Protein AF-A0A453RTX0-F1 (afdb_monomer)

Secondary structure (DSSP, 8-state):
-HHHHHHHHHHHHHHHHHHHHHHHHHHHHHHHIIIIIIHHHHHHHHHH-HHHHHHHSPPHHHHHHHHHHHHHHHHHHHHHHHTTSSPPPPHHHHHHHHHHHHHHHHHHHHHHHHHHHHHHHHHHHHHHHHHHHHHHTHHHHHHHHHHHHHHHHHS-HHHHHHHHHHHHHHHHS---S-HHHHHHHHHHHHHHHHHTT--------GGGGGGG---TT--

Foldseek 3Di:
DVVVVVVVVVLVVVLVVLVCCLPVVLVVQLVCQLPVNQLVCLVVCLVPPVVSVVVLFQDPVLVVVLVVVLVVVVVVLVVCCVVVVDPDDDPVVVVVVSVVSSVVSRVVSSSVSSSLVSNVVSVVSSLVVSVVSCVVPVVSLVVVLVVVVVVLVPDDPVVVVVVVVVVVCVVVVPPDDDPVCNVVVVVSVVVVCVVSPPDPPPDPDPPPPPPPDDDPDDD

Structure (mmCIF, N/CA/C/O backbone):
data_AF-A0A453RTX0-F1
#
_entry.id   AF-A0A453RTX0-F1
#
loop_
_atom_site.group_PDB
_atom_site.id
_atom_site.type_symbol
_atom_site.label_atom_id
_atom_site.label_alt_id
_atom_site.label_comp_id
_atom_site.label_asym_id
_atom_site.label_entity_id
_atom_site.label_seq_id
_atom_site.pdbx_PDB_ins_code
_atom_site.Cartn_x
_atom_site.Cartn_y
_atom_site.Cartn_z
_atom_site.occupancy
_atom_site.B_iso_or_equiv
_atom_site.auth_seq_id
_atom_site.auth_comp_id
_atom_site.auth_asym_id
_atom_site.auth_atom_id
_atom_site.pdbx_PDB_model_num
ATOM 1 N N . MET A 1 1 ? -11.144 -10.869 47.945 1.00 49.12 1 MET A N 1
ATOM 2 C CA . MET A 1 1 ? -10.081 -11.640 47.255 1.00 49.12 1 MET A CA 1
ATOM 3 C C . MET A 1 1 ? -10.646 -12.572 46.173 1.00 49.12 1 MET A C 1
ATOM 5 O O . MET A 1 1 ? -10.695 -12.132 45.040 1.00 49.12 1 MET A O 1
ATOM 9 N N . LEU A 1 2 ? -11.207 -13.764 46.446 1.00 52.62 2 LEU A N 1
ATOM 10 C CA . LEU A 1 2 ? -11.615 -14.705 45.366 1.00 52.62 2 LEU A CA 1
ATOM 11 C C . LEU A 1 2 ? -12.765 -14.258 44.428 1.00 52.62 2 LEU A C 1
ATOM 13 O O . LEU A 1 2 ? -12.861 -14.753 43.305 1.00 52.62 2 LEU A O 1
ATOM 17 N N . PHE A 1 3 ? -13.666 -13.372 44.864 1.00 50.88 3 PHE A N 1
ATOM 18 C CA . PHE A 1 3 ? -14.799 -12.916 44.038 1.00 50.88 3 PHE A CA 1
ATOM 19 C C . PHE A 1 3 ? -14.413 -11.732 43.138 1.00 50.88 3 PHE A C 1
ATOM 21 O O . PHE A 1 3 ? -14.782 -11.692 41.967 1.00 50.88 3 PHE A O 1
ATOM 28 N N . GLU A 1 4 ? -13.602 -10.812 43.662 1.00 49.06 4 GLU A N 1
ATOM 29 C CA . GLU A 1 4 ? -13.073 -9.657 42.928 1.00 49.06 4 GLU A CA 1
ATOM 30 C C . GLU A 1 4 ? -12.138 -10.097 41.801 1.00 49.06 4 GLU A C 1
ATOM 32 O O . GLU A 1 4 ? -12.275 -9.599 40.687 1.00 49.06 4 GLU A O 1
ATOM 37 N N . ASP A 1 5 ? -11.288 -11.104 42.036 1.00 47.50 5 ASP A N 1
ATOM 38 C CA . ASP A 1 5 ? -10.382 -11.640 41.012 1.00 47.50 5 ASP A CA 1
ATOM 39 C C . ASP A 1 5 ? -11.142 -12.308 39.859 1.00 47.50 5 ASP A C 1
ATOM 41 O O . ASP A 1 5 ? -10.790 -12.141 38.690 1.00 47.50 5 ASP A O 1
ATOM 45 N N . ARG A 1 6 ? -12.246 -13.015 40.145 1.00 48.72 6 ARG A N 1
ATOM 46 C CA . ARG A 1 6 ? -13.081 -13.631 39.099 1.00 48.72 6 ARG A CA 1
ATOM 47 C C . ARG A 1 6 ? -13.888 -12.609 38.310 1.00 48.72 6 ARG A C 1
ATOM 49 O O . ARG A 1 6 ? -14.020 -12.761 37.096 1.00 48.72 6 ARG A O 1
ATOM 56 N N . VAL A 1 7 ? -14.375 -11.551 38.957 1.00 52.00 7 VAL A N 1
ATOM 57 C CA . VAL A 1 7 ? -15.032 -10.429 38.271 1.00 52.00 7 VAL A CA 1
ATOM 58 C C . VAL A 1 7 ? -14.024 -9.657 37.414 1.00 52.00 7 VAL A C 1
ATOM 60 O O . VAL A 1 7 ? -14.344 -9.323 36.274 1.00 52.00 7 VAL A O 1
ATOM 63 N N . PHE A 1 8 ? -12.789 -9.463 37.886 1.00 49.38 8 PHE A N 1
ATOM 64 C CA . PHE A 1 8 ? -11.701 -8.875 37.100 1.00 49.38 8 PHE A CA 1
ATOM 65 C C . PHE A 1 8 ? -11.308 -9.740 35.901 1.00 49.38 8 PHE A C 1
ATOM 67 O O . PHE A 1 8 ? -11.156 -9.206 34.806 1.00 49.38 8 PHE A O 1
ATOM 74 N N . LEU A 1 9 ? -11.209 -11.062 36.058 1.00 47.66 9 LEU A N 1
ATOM 75 C CA . LEU A 1 9 ? -10.923 -11.986 34.955 1.00 47.66 9 LEU A CA 1
ATOM 76 C C . LEU A 1 9 ? -12.055 -12.006 33.912 1.00 47.66 9 LEU A C 1
ATOM 78 O O . LEU A 1 9 ? -11.787 -11.969 32.709 1.00 47.66 9 LEU A O 1
ATOM 82 N N . TYR A 1 10 ? -13.323 -11.988 34.334 1.00 48.09 10 TYR A N 1
ATOM 83 C CA . TYR A 1 10 ? -14.473 -11.926 33.419 1.00 48.09 10 TYR A CA 1
ATOM 84 C C . TYR A 1 10 ? -14.607 -10.571 32.707 1.00 48.09 10 TYR A C 1
ATOM 86 O O . TYR A 1 10 ? -14.885 -10.528 31.503 1.00 48.09 10 TYR A O 1
ATOM 94 N N . ALA A 1 11 ? -14.385 -9.466 33.423 1.00 49.94 11 ALA A N 1
ATOM 95 C CA . ALA A 1 11 ? -14.354 -8.120 32.856 1.00 49.94 11 ALA A CA 1
ATOM 96 C C . ALA A 1 11 ? -13.172 -7.949 31.886 1.00 49.94 11 ALA A C 1
ATOM 98 O O . ALA A 1 11 ? -13.345 -7.409 30.792 1.00 49.94 11 ALA A O 1
ATOM 99 N N . SER A 1 12 ? -12.0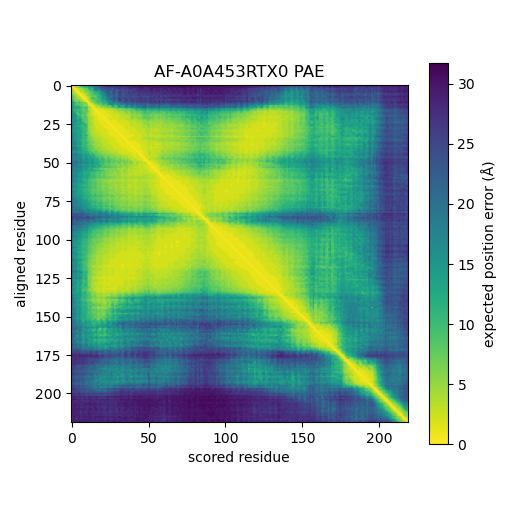04 -8.496 32.239 1.00 59.00 12 SER A N 1
ATOM 100 C CA . SER A 1 12 ? -10.802 -8.538 31.401 1.00 59.00 12 SER A CA 1
ATOM 101 C C . SER A 1 12 ? -11.037 -9.343 30.124 1.00 59.00 12 SER A C 1
ATOM 103 O O . SER A 1 12 ? -10.767 -8.851 29.036 1.00 59.00 12 SER A O 1
ATOM 105 N N . THR A 1 13 ? -11.666 -10.518 30.211 1.00 61.16 13 THR A N 1
ATOM 106 C CA . THR A 1 13 ? -11.935 -11.360 29.033 1.00 61.16 13 THR A CA 1
ATOM 107 C C . THR A 1 13 ? -12.935 -10.706 28.070 1.00 61.16 13 THR A C 1
ATOM 109 O O . THR A 1 13 ? -12.764 -10.786 26.855 1.00 61.16 13 THR A O 1
ATOM 112 N N . LYS A 1 14 ? -13.978 -10.022 28.570 1.00 65.94 14 LYS A N 1
ATOM 113 C CA . LYS A 1 14 ? -14.920 -9.276 27.708 1.00 65.94 14 LYS A CA 1
ATOM 114 C C . LYS A 1 14 ? -14.284 -8.031 27.080 1.00 65.94 14 LYS A C 1
ATOM 116 O O . LYS A 1 14 ? -14.558 -7.747 25.916 1.00 65.94 14 LYS A O 1
ATOM 121 N N . SER A 1 15 ? -13.428 -7.326 27.820 1.00 66.50 15 SER A N 1
ATOM 122 C CA . SER A 1 15 ? -12.664 -6.180 27.311 1.00 66.50 15 SER A CA 1
ATOM 123 C C . SER A 1 15 ? -11.640 -6.613 26.254 1.00 66.50 15 SER A C 1
ATOM 125 O O . SER A 1 15 ? -11.585 -6.034 25.173 1.00 66.50 15 SER A O 1
ATOM 127 N N . ALA A 1 16 ? -10.923 -7.713 26.501 1.00 73.12 16 ALA A N 1
ATOM 128 C CA . ALA A 1 16 ? -9.970 -8.306 25.568 1.00 73.12 16 ALA A CA 1
ATOM 129 C C . ALA A 1 16 ? -10.645 -8.788 24.278 1.00 73.12 16 ALA A C 1
ATOM 131 O O . ALA A 1 16 ? -10.126 -8.548 23.195 1.00 73.12 16 ALA A O 1
ATOM 132 N N . LYS A 1 17 ? -11.837 -9.397 24.364 1.00 80.06 17 LYS A N 1
ATOM 133 C CA . LYS A 1 17 ? -12.633 -9.757 23.176 1.00 80.06 17 LYS A CA 1
ATOM 134 C C . LYS A 1 17 ? -13.016 -8.535 22.345 1.00 80.06 17 LYS A C 1
ATOM 136 O O . LYS A 1 17 ? -12.970 -8.601 21.122 1.00 80.06 17 LYS A O 1
ATOM 141 N N . PHE A 1 18 ? -13.396 -7.431 22.987 1.00 79.62 18 PHE A N 1
ATOM 142 C CA . PHE A 1 18 ? -13.721 -6.199 22.270 1.00 79.62 18 PHE A CA 1
ATOM 143 C C . PHE A 1 18 ? -12.478 -5.554 21.645 1.00 79.62 18 PHE A C 1
ATOM 145 O O . PHE A 1 18 ? -12.548 -5.113 20.505 1.00 79.62 18 PHE A O 1
ATOM 152 N N . LEU A 1 19 ? -11.338 -5.568 22.339 1.00 79.12 19 LEU A N 1
ATOM 153 C CA . LEU A 1 19 ? -10.061 -5.109 21.794 1.00 79.12 19 LEU A CA 1
ATOM 154 C C . LEU A 1 19 ? -9.615 -5.961 20.596 1.00 79.12 19 LEU A C 1
ATOM 156 O O . LEU A 1 19 ? -9.232 -5.417 19.567 1.00 79.12 19 LEU A O 1
ATOM 160 N N . ALA A 1 20 ? -9.720 -7.287 20.702 1.00 82.62 20 ALA A N 1
ATOM 161 C CA . ALA A 1 20 ? -9.430 -8.193 19.598 1.00 82.62 20 ALA A CA 1
ATOM 162 C C . ALA A 1 20 ? -10.347 -7.910 18.402 1.00 82.62 20 ALA A C 1
ATOM 164 O O . ALA A 1 20 ? -9.872 -7.809 17.280 1.00 82.62 20 ALA A O 1
ATOM 165 N N . LEU A 1 21 ? -11.645 -7.697 18.639 1.00 85.88 21 LEU A N 1
ATOM 166 C CA . LEU A 1 21 ? -12.597 -7.333 17.589 1.00 85.88 21 LEU A CA 1
ATOM 167 C C . LEU A 1 21 ? -12.262 -5.978 16.940 1.00 85.88 21 LEU A C 1
ATOM 169 O O . LEU A 1 21 ? -12.397 -5.841 15.729 1.00 85.88 21 LEU A O 1
ATOM 173 N N . LEU A 1 22 ? -11.790 -5.007 17.726 1.00 83.19 22 LEU A N 1
ATOM 174 C CA . LEU A 1 22 ? -11.385 -3.682 17.250 1.00 83.19 22 LEU A CA 1
ATOM 175 C C . LEU A 1 22 ? -10.177 -3.734 16.301 1.00 83.19 22 LEU A C 1
ATOM 177 O O . LEU A 1 22 ? -10.045 -2.856 15.460 1.00 83.19 22 LEU A O 1
ATOM 181 N N . ILE A 1 23 ? -9.318 -4.747 16.429 1.00 80.12 23 ILE A N 1
ATOM 182 C CA . ILE A 1 23 ? -8.142 -4.936 15.567 1.00 80.12 23 ILE A CA 1
ATOM 183 C C . ILE A 1 23 ? -8.486 -5.855 14.391 1.00 80.12 23 ILE A C 1
ATOM 185 O O . ILE A 1 23 ? -8.250 -5.514 13.237 1.00 80.12 23 ILE A O 1
ATOM 189 N N . VAL A 1 24 ? -9.078 -7.015 14.679 1.00 84.81 24 VAL A N 1
ATOM 190 C CA . VAL A 1 24 ? -9.317 -8.068 13.686 1.00 84.81 24 VAL A CA 1
ATOM 191 C C . VAL A 1 24 ? -10.347 -7.635 12.649 1.00 84.81 24 VAL A C 1
ATOM 193 O O . VAL A 1 24 ? -10.146 -7.898 11.471 1.00 84.81 24 VAL A O 1
ATOM 196 N N . VAL A 1 25 ? -11.439 -6.971 13.045 1.00 89.31 25 VAL A N 1
ATOM 197 C CA . VAL A 1 25 ? -12.503 -6.630 12.084 1.00 89.31 25 VAL A CA 1
ATOM 198 C C . VAL A 1 25 ? -12.030 -5.609 11.047 1.00 89.31 25 VAL A C 1
ATOM 200 O O . VAL A 1 25 ? -12.166 -5.908 9.862 1.00 89.31 25 VAL A O 1
ATOM 203 N N . PRO A 1 26 ? -11.453 -4.451 11.422 1.00 87.50 26 PRO A N 1
ATOM 204 C CA . PRO A 1 26 ? -10.934 -3.509 10.436 1.00 87.50 26 PRO A CA 1
ATOM 205 C C . PRO A 1 26 ? -9.839 -4.120 9.563 1.00 87.50 26 PRO A C 1
ATOM 207 O O . PRO A 1 26 ? -9.852 -3.902 8.359 1.00 87.50 26 PRO A O 1
ATOM 210 N N . TRP A 1 27 ? -8.950 -4.939 10.137 1.00 86.62 27 TRP A N 1
ATOM 211 C CA . TRP A 1 27 ? -7.877 -5.585 9.381 1.00 86.62 27 TRP A CA 1
ATOM 212 C C . TRP A 1 27 ? -8.395 -6.605 8.356 1.00 86.62 27 TRP A C 1
ATOM 214 O O . TRP A 1 27 ? -7.971 -6.599 7.207 1.00 86.62 27 TRP A O 1
ATOM 224 N N . VAL A 1 28 ? -9.356 -7.454 8.730 1.00 91.19 28 VAL A N 1
ATOM 225 C CA . VAL A 1 28 ? -9.973 -8.396 7.781 1.00 91.19 28 VAL A CA 1
ATOM 226 C C . VAL A 1 28 ? -10.750 -7.646 6.698 1.00 91.19 28 VAL A C 1
ATOM 228 O O . VAL A 1 28 ? -10.707 -8.042 5.538 1.00 91.19 28 VAL A O 1
ATOM 231 N N . LEU A 1 29 ? -11.448 -6.562 7.050 1.00 91.50 29 LEU A N 1
ATOM 232 C CA . LEU A 1 29 ? -12.156 -5.735 6.071 1.00 91.50 29 LEU A CA 1
ATOM 233 C C . LEU A 1 29 ? -11.202 -5.070 5.079 1.00 91.50 29 LEU A C 1
ATOM 235 O O . LEU A 1 29 ? -11.508 -5.062 3.892 1.00 91.50 29 LEU A O 1
ATOM 239 N N . ASP A 1 30 ? -10.069 -4.555 5.550 1.00 88.38 30 ASP A N 1
ATOM 240 C CA . ASP A 1 30 ? -9.014 -3.998 4.703 1.00 88.38 30 ASP A CA 1
ATOM 241 C C . ASP A 1 30 ? -8.530 -5.024 3.670 1.00 88.38 30 ASP A C 1
ATOM 243 O O . ASP A 1 30 ? -8.656 -4.783 2.470 1.00 88.38 30 ASP A O 1
ATOM 247 N N . LEU A 1 31 ? -8.123 -6.216 4.124 1.00 88.25 31 LEU A N 1
ATOM 248 C CA . LEU A 1 31 ? -7.675 -7.304 3.246 1.00 88.25 31 LEU A CA 1
ATOM 249 C C . LEU A 1 31 ? -8.744 -7.702 2.217 1.00 88.25 31 LEU A C 1
ATOM 251 O O . LEU A 1 31 ? -8.455 -7.861 1.032 1.00 88.25 31 LEU A O 1
ATOM 255 N N . LEU A 1 32 ? -10.002 -7.838 2.651 1.00 93.62 32 LEU A N 1
ATOM 256 C CA . LEU A 1 32 ? -11.104 -8.190 1.754 1.00 93.62 32 LEU A CA 1
ATOM 257 C C . LEU A 1 32 ? -11.361 -7.100 0.711 1.00 93.62 32 LEU A C 1
ATOM 259 O O . LEU A 1 32 ? -11.579 -7.405 -0.460 1.00 93.62 32 LEU A O 1
ATOM 263 N N . VAL A 1 33 ? -11.343 -5.832 1.116 1.00 93.12 33 VAL A N 1
ATOM 264 C CA . VAL A 1 33 ? -11.563 -4.717 0.195 1.00 93.12 33 VAL A CA 1
ATOM 265 C C . VAL A 1 33 ? -10.403 -4.583 -0.778 1.00 93.12 33 VAL A C 1
ATOM 267 O O . VAL A 1 33 ? -10.658 -4.406 -1.965 1.00 93.12 33 VAL A O 1
ATOM 270 N N . HIS A 1 34 ? -9.162 -4.693 -0.315 1.00 92.56 34 HIS A N 1
ATOM 271 C CA . HIS A 1 34 ? -7.986 -4.614 -1.171 1.00 92.56 34 HIS A CA 1
ATOM 272 C C . HIS A 1 34 ? -8.000 -5.718 -2.242 1.00 92.56 34 HIS A C 1
ATOM 274 O O . HIS A 1 34 ? -8.099 -5.427 -3.439 1.00 92.56 34 HIS A O 1
ATOM 280 N N . ASP A 1 35 ? -7.978 -6.983 -1.811 1.00 91.00 35 ASP A N 1
ATOM 281 C CA . ASP A 1 35 ? -7.729 -8.122 -2.701 1.00 91.00 35 ASP A CA 1
ATOM 282 C C . ASP A 1 35 ? -8.967 -8.538 -3.500 1.00 91.00 35 ASP A C 1
ATOM 284 O O . ASP A 1 35 ? -8.865 -8.861 -4.683 1.00 91.00 35 ASP A O 1
ATOM 288 N N . TYR A 1 36 ? -10.152 -8.526 -2.878 1.00 93.50 36 TYR A N 1
ATOM 289 C CA . TYR A 1 36 ? -11.368 -9.071 -3.495 1.00 93.50 36 TYR A CA 1
ATOM 290 C C . TYR A 1 36 ? -12.269 -8.015 -4.132 1.00 93.50 36 TYR A C 1
ATOM 292 O O . TYR A 1 36 ? -13.162 -8.376 -4.901 1.00 93.50 36 TYR A O 1
ATOM 300 N N . VAL A 1 37 ? -12.068 -6.728 -3.836 1.00 94.00 37 VAL A N 1
ATOM 301 C CA . VAL A 1 37 ? -12.907 -5.651 -4.385 1.00 94.00 37 VAL A CA 1
ATOM 302 C C . VAL A 1 37 ? -12.089 -4.695 -5.242 1.00 94.00 37 VAL A C 1
ATOM 304 O O . VAL A 1 37 ? -12.404 -4.529 -6.418 1.00 94.00 37 VAL A O 1
ATOM 307 N N . MET A 1 38 ? -11.046 -4.075 -4.689 1.00 91.94 38 MET A N 1
ATOM 308 C CA . MET A 1 38 ? -10.292 -3.013 -5.355 1.00 91.94 38 MET A CA 1
ATOM 309 C C . MET A 1 38 ? -9.443 -3.545 -6.501 1.00 91.94 38 MET A C 1
ATOM 311 O O . MET A 1 38 ? -9.595 -3.057 -7.616 1.00 91.94 38 MET A O 1
ATOM 315 N N . MET A 1 39 ? -8.607 -4.559 -6.275 1.00 92.56 39 MET A N 1
ATOM 316 C CA . MET A 1 39 ? -7.777 -5.147 -7.334 1.00 92.56 39 MET A CA 1
ATOM 317 C C . MET A 1 39 ? -8.591 -5.589 -8.571 1.00 92.56 39 MET A C 1
ATOM 319 O O . MET A 1 39 ? -8.330 -5.067 -9.660 1.00 92.56 39 MET A O 1
ATOM 323 N N . PRO A 1 40 ? -9.640 -6.433 -8.448 1.00 92.50 40 PRO A N 1
ATOM 324 C CA . PRO A 1 40 ? -10.431 -6.843 -9.611 1.00 92.50 40 PRO A CA 1
ATOM 325 C C . PRO A 1 40 ? -11.234 -5.690 -10.232 1.00 92.50 40 PRO A C 1
ATOM 327 O O . PRO A 1 40 ? -11.483 -5.684 -11.442 1.00 92.50 40 PRO A O 1
ATOM 330 N N . PHE A 1 41 ? -11.647 -4.699 -9.435 1.00 92.50 41 PHE A N 1
ATOM 331 C CA . PHE A 1 41 ? -12.289 -3.493 -9.954 1.00 92.50 41 PHE A CA 1
ATOM 332 C C . PHE A 1 41 ? -11.324 -2.671 -10.812 1.00 92.50 41 PHE A C 1
ATOM 334 O O . PHE A 1 41 ? -11.684 -2.286 -11.924 1.00 92.50 41 PHE A O 1
ATOM 341 N N . LEU A 1 42 ? -10.105 -2.424 -10.325 1.00 91.44 42 LEU A N 1
ATOM 342 C CA . LEU A 1 42 ? -9.101 -1.612 -11.010 1.00 91.44 42 LEU A CA 1
ATOM 343 C C . LEU A 1 42 ? -8.645 -2.250 -12.317 1.00 91.44 42 LEU A C 1
ATOM 345 O O . LEU A 1 42 ? -8.544 -1.536 -13.314 1.00 91.44 42 LEU A O 1
ATOM 349 N N . ASP A 1 43 ? -8.447 -3.569 -12.344 1.00 90.62 43 ASP A N 1
ATOM 350 C CA . ASP A 1 43 ? -8.072 -4.281 -13.569 1.00 90.62 43 ASP A CA 1
ATOM 351 C C . ASP A 1 43 ? -9.122 -4.076 -14.674 1.00 90.62 43 ASP A C 1
ATOM 353 O O . ASP A 1 43 ? -8.788 -3.732 -15.808 1.00 90.62 43 ASP A O 1
ATOM 357 N N . ARG A 1 44 ? -10.413 -4.166 -14.330 1.00 89.81 44 ARG A N 1
ATOM 358 C CA . ARG A 1 44 ? -11.504 -3.937 -15.289 1.00 89.81 44 ARG A CA 1
ATOM 359 C C . ARG A 1 44 ? -11.726 -2.460 -15.621 1.00 89.81 44 ARG A C 1
ATOM 361 O O . ARG A 1 44 ? -12.194 -2.130 -16.712 1.00 89.81 44 ARG A O 1
ATOM 368 N N . TYR A 1 45 ? -11.477 -1.569 -14.668 1.00 87.56 45 TYR A N 1
ATOM 369 C CA . TYR A 1 45 ? -11.721 -0.138 -14.822 1.00 87.56 45 TYR A CA 1
ATOM 370 C C . TYR A 1 45 ? -10.668 0.520 -15.718 1.00 87.56 45 TYR A C 1
ATOM 372 O O . TYR A 1 45 ? -11.028 1.299 -16.599 1.00 87.56 45 TYR A O 1
ATOM 380 N N . VAL A 1 46 ? -9.394 0.147 -15.558 1.00 88.00 46 VAL A N 1
ATOM 381 C CA . VAL A 1 46 ? -8.283 0.603 -16.411 1.0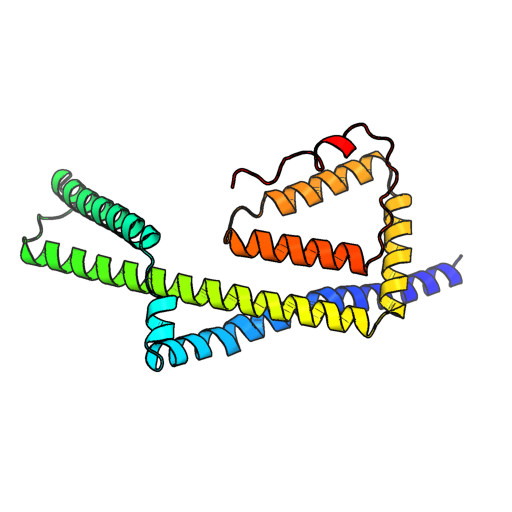0 88.00 46 VAL A CA 1
ATOM 382 C C . VAL A 1 46 ? -8.487 0.191 -17.868 1.00 88.00 46 VAL A C 1
ATOM 384 O O . VAL A 1 46 ? -8.219 0.983 -18.764 1.00 88.00 46 VAL A O 1
ATOM 387 N N . GLU A 1 47 ? -9.020 -1.00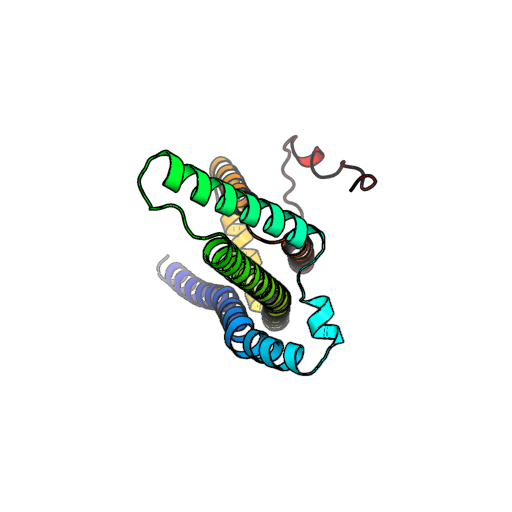6 -18.119 1.00 87.38 47 GLU A N 1
ATOM 388 C CA . GLU A 1 47 ? -9.309 -1.476 -19.480 1.00 87.38 47 GLU A CA 1
ATOM 389 C C . GLU A 1 47 ? -10.415 -0.653 -20.164 1.00 87.38 47 GLU A C 1
ATOM 391 O O . GLU A 1 47 ? -10.364 -0.391 -21.365 1.00 87.38 47 GLU A O 1
ATOM 396 N N . LYS A 1 48 ? -11.428 -0.227 -19.402 1.00 85.38 48 LYS A N 1
ATOM 397 C CA . LYS A 1 48 ? -12.619 0.443 -19.947 1.00 85.38 48 LYS A CA 1
ATOM 398 C C . LYS A 1 48 ? -12.516 1.961 -19.994 1.00 85.38 48 LYS A C 1
ATOM 400 O O . LYS A 1 48 ? -13.194 2.581 -20.813 1.00 85.38 48 LYS A O 1
ATOM 405 N N . VAL A 1 49 ? -11.750 2.568 -19.089 1.00 88.62 49 VAL A N 1
ATOM 406 C CA . VAL A 1 49 ? -11.725 4.021 -18.900 1.00 88.62 49 VAL A CA 1
ATOM 407 C C . VAL A 1 49 ? -10.334 4.567 -19.227 1.00 88.62 49 VAL A C 1
ATOM 409 O O . VAL A 1 49 ? -9.412 4.409 -18.426 1.00 88.62 49 VAL A O 1
ATOM 412 N N . PRO A 1 50 ? -10.170 5.288 -20.353 1.00 82.88 50 PRO A N 1
ATOM 413 C CA . PRO A 1 50 ? -8.857 5.765 -20.791 1.00 82.88 50 PRO A CA 1
ATOM 414 C C . PRO A 1 50 ? -8.229 6.761 -19.806 1.00 82.88 50 PRO A C 1
ATOM 416 O O . PRO A 1 50 ? -7.019 6.754 -19.614 1.00 82.88 50 PRO A O 1
ATOM 419 N N . LEU A 1 51 ? -9.045 7.560 -19.112 1.00 81.94 51 LEU A N 1
ATOM 420 C CA . LEU A 1 51 ? -8.566 8.480 -18.076 1.00 81.94 51 LEU A CA 1
ATOM 421 C C . LEU A 1 51 ? -7.973 7.734 -16.867 1.00 81.94 51 LEU A C 1
ATOM 423 O O . LEU A 1 51 ? -6.981 8.168 -16.290 1.00 81.94 51 LEU A O 1
ATOM 427 N N . ALA A 1 52 ? -8.567 6.600 -16.487 1.00 78.62 52 ALA A N 1
ATOM 428 C CA . ALA A 1 52 ? -8.061 5.771 -15.397 1.00 78.62 52 ALA A CA 1
ATOM 429 C C . ALA A 1 52 ? -6.756 5.077 -15.793 1.00 78.62 52 ALA A C 1
ATOM 431 O O . ALA A 1 52 ? -5.831 5.003 -14.984 1.00 78.62 52 ALA A O 1
ATOM 432 N N . ALA A 1 53 ? -6.672 4.626 -17.049 1.00 82.44 53 ALA A N 1
ATOM 433 C CA . ALA A 1 53 ? -5.444 4.088 -17.610 1.00 82.44 53 ALA A CA 1
ATOM 434 C C . ALA A 1 53 ? -4.316 5.118 -17.576 1.00 82.44 53 ALA A C 1
ATOM 436 O O . ALA A 1 53 ? -3.228 4.772 -17.144 1.00 82.44 53 ALA A O 1
ATOM 437 N N . GLU A 1 54 ? -4.577 6.375 -17.943 1.00 84.94 54 GLU A N 1
ATOM 438 C CA . GLU A 1 54 ? -3.581 7.451 -17.886 1.00 84.94 54 GLU A CA 1
ATOM 439 C C . GLU A 1 54 ? -3.157 7.785 -16.447 1.00 84.94 54 GLU A C 1
ATOM 441 O O . GLU A 1 54 ? -1.968 7.951 -16.174 1.00 84.94 54 GLU A O 1
ATOM 446 N N . MET A 1 55 ? -4.106 7.840 -15.506 1.00 82.06 55 MET A N 1
ATOM 447 C CA . MET A 1 55 ? -3.816 8.140 -14.098 1.00 82.06 55 MET A CA 1
ATOM 448 C C . MET A 1 55 ? -2.978 7.062 -13.402 1.00 82.06 55 MET A C 1
ATOM 450 O O . MET A 1 55 ? -2.144 7.396 -12.558 1.00 82.06 55 MET A O 1
ATOM 454 N N . LEU A 1 56 ? -3.206 5.787 -13.729 1.00 86.31 56 LEU A N 1
ATOM 455 C CA . LEU A 1 56 ? -2.470 4.651 -13.160 1.00 86.31 56 LEU A CA 1
ATOM 456 C C . LEU A 1 56 ? -1.292 4.205 -14.043 1.00 86.31 56 LEU A C 1
ATOM 458 O O . LEU A 1 56 ? -0.582 3.258 -13.689 1.00 86.31 56 LEU A O 1
ATOM 462 N N . ASP A 1 57 ? -1.047 4.892 -15.164 1.00 90.75 57 ASP A N 1
ATOM 463 C CA . ASP A 1 57 ? 0.108 4.632 -16.018 1.00 90.75 57 ASP A CA 1
ATOM 464 C C . ASP A 1 57 ? 1.420 5.044 -15.335 1.00 90.75 57 ASP A C 1
ATOM 466 O O . ASP A 1 57 ? 1.469 5.744 -14.319 1.00 90.75 57 ASP A O 1
ATOM 470 N N . VAL A 1 58 ? 2.527 4.609 -15.925 1.00 90.81 58 VAL A N 1
ATOM 471 C CA . VAL A 1 58 ? 3.868 4.938 -15.459 1.00 90.81 58 VAL A CA 1
ATOM 472 C C . VAL A 1 58 ? 4.089 6.456 -15.498 1.00 90.81 58 VAL A C 1
ATOM 474 O O . VAL A 1 58 ? 4.045 7.099 -16.553 1.00 90.81 58 VAL A O 1
ATOM 477 N N . ARG A 1 59 ? 4.412 7.043 -14.342 1.00 89.88 59 ARG A N 1
ATOM 478 C CA . ARG A 1 59 ? 4.702 8.478 -14.194 1.00 89.88 59 ARG A CA 1
ATOM 479 C C . ARG A 1 59 ? 6.106 8.825 -14.683 1.00 89.88 59 ARG A C 1
ATOM 481 O O . ARG A 1 59 ? 6.984 7.973 -14.778 1.00 89.88 59 ARG A O 1
ATOM 488 N N . ARG A 1 60 ? 6.371 10.113 -14.935 1.00 89.69 60 ARG A N 1
ATOM 489 C CA . ARG A 1 60 ? 7.688 10.590 -15.411 1.00 89.69 60 ARG A CA 1
ATOM 490 C C . ARG A 1 60 ? 8.849 10.154 -14.506 1.00 89.69 60 ARG A C 1
ATOM 492 O O . ARG A 1 60 ? 9.884 9.746 -15.020 1.00 89.69 60 ARG A O 1
ATOM 499 N N . SER A 1 61 ? 8.684 10.225 -13.186 1.00 89.50 61 SER A N 1
ATOM 500 C CA . SER A 1 61 ? 9.706 9.787 -12.223 1.00 89.50 61 SER A CA 1
ATOM 501 C C . SER A 1 61 ? 10.002 8.289 -12.333 1.00 89.50 61 SER A C 1
ATOM 503 O O . SER A 1 61 ? 11.165 7.900 -12.362 1.00 89.50 61 SER A O 1
ATOM 505 N N . GLN A 1 62 ? 8.962 7.466 -12.474 1.00 91.25 62 GLN A N 1
ATOM 506 C CA . GLN A 1 62 ? 9.075 6.015 -12.648 1.00 91.25 62 GLN A CA 1
ATOM 507 C C . GLN A 1 62 ? 9.739 5.668 -13.988 1.00 91.25 62 GLN A C 1
ATOM 509 O O . GLN A 1 62 ? 10.625 4.824 -14.025 1.00 91.25 62 GLN A O 1
ATOM 514 N N . LYS A 1 63 ? 9.434 6.403 -15.069 1.00 93.62 63 LYS A N 1
ATOM 515 C CA . LYS A 1 63 ? 10.119 6.237 -16.367 1.00 93.62 63 LYS A CA 1
ATOM 516 C C . LYS A 1 63 ? 11.631 6.453 -16.261 1.00 93.62 63 LYS A C 1
ATOM 518 O O . LYS A 1 63 ? 12.391 5.719 -16.879 1.00 93.62 63 LYS A O 1
ATOM 523 N N . ILE A 1 64 ? 12.082 7.435 -15.475 1.00 94.94 64 ILE A N 1
ATOM 524 C CA . ILE A 1 64 ? 13.519 7.663 -15.244 1.00 94.94 64 ILE A CA 1
ATOM 525 C C . ILE A 1 64 ? 14.146 6.464 -14.524 1.00 94.94 64 ILE A C 1
ATOM 527 O O . ILE A 1 64 ? 15.264 6.081 -14.861 1.00 94.94 64 ILE A O 1
ATOM 531 N N . GLN A 1 65 ? 13.437 5.871 -13.561 1.00 92.81 65 GLN A N 1
ATOM 532 C CA . GLN A 1 65 ? 13.909 4.681 -12.857 1.00 92.81 65 GLN A CA 1
ATOM 533 C C . GLN A 1 65 ? 14.007 3.478 -13.803 1.00 92.81 65 GLN A C 1
ATOM 535 O O . GLN A 1 65 ? 15.076 2.895 -13.912 1.00 92.81 65 GLN A O 1
ATOM 540 N N . MET A 1 66 ? 12.971 3.222 -14.604 1.00 94.62 66 MET A N 1
ATOM 541 C CA . MET A 1 66 ? 12.990 2.160 -15.617 1.00 94.62 66 MET A CA 1
ATOM 542 C C . MET A 1 66 ? 14.142 2.313 -16.617 1.00 94.62 66 MET A C 1
ATOM 544 O O . MET A 1 66 ? 14.755 1.329 -17.009 1.00 94.62 66 MET A O 1
ATOM 548 N N . ILE A 1 67 ? 14.468 3.545 -17.030 1.00 95.88 67 ILE A N 1
ATOM 549 C CA . ILE A 1 67 ? 15.617 3.802 -17.913 1.00 95.88 67 ILE A CA 1
ATOM 550 C C . ILE A 1 67 ? 16.933 3.428 -17.220 1.00 95.88 67 ILE A C 1
ATOM 552 O O . ILE A 1 67 ? 17.839 2.905 -17.869 1.00 95.88 67 ILE A O 1
ATOM 556 N N . LYS A 1 68 ? 17.071 3.693 -15.916 1.00 95.81 68 LYS A N 1
ATOM 557 C CA . LYS A 1 68 ? 18.253 3.267 -15.153 1.00 95.81 68 LYS A CA 1
ATOM 558 C C . LYS A 1 68 ? 18.324 1.747 -15.074 1.00 95.81 68 LYS A C 1
ATOM 560 O O . LYS A 1 68 ? 19.378 1.202 -15.381 1.00 95.81 68 LYS A O 1
ATOM 565 N N . ASP A 1 69 ? 17.217 1.092 -14.744 1.00 94.38 69 ASP A N 1
ATOM 566 C CA . ASP A 1 69 ? 17.145 -0.366 -14.616 1.00 94.38 69 ASP A CA 1
ATOM 567 C C . ASP A 1 69 ? 17.475 -1.047 -15.957 1.00 94.38 69 ASP A C 1
ATOM 569 O O . ASP A 1 69 ? 18.303 -1.953 -16.019 1.00 94.38 69 ASP A O 1
ATOM 573 N N . LEU A 1 70 ? 16.954 -0.517 -17.068 1.00 95.94 70 LEU A N 1
ATOM 574 C CA . LEU A 1 70 ? 17.262 -1.002 -18.415 1.00 95.94 70 LEU A CA 1
ATOM 575 C C . LEU A 1 70 ? 18.741 -0.803 -18.798 1.00 95.94 70 LEU A C 1
ATOM 577 O O . LEU A 1 70 ? 19.343 -1.653 -19.454 1.00 95.94 70 LEU A O 1
ATOM 581 N N . ASN A 1 71 ? 19.355 0.312 -18.388 1.00 95.44 71 ASN A N 1
ATOM 582 C CA . ASN A 1 71 ? 20.785 0.543 -18.605 1.00 95.44 71 ASN A CA 1
ATOM 583 C C . ASN A 1 71 ? 21.661 -0.403 -17.771 1.00 95.44 71 ASN A C 1
ATOM 585 O O . ASN A 1 71 ? 22.729 -0.800 -18.238 1.00 95.44 71 ASN A O 1
ATOM 589 N N . ILE A 1 72 ? 21.216 -0.770 -16.566 1.00 95.38 72 ILE A N 1
ATOM 590 C CA . ILE A 1 72 ? 21.885 -1.768 -15.726 1.00 95.38 72 ILE A CA 1
ATOM 591 C C . ILE A 1 72 ? 21.832 -3.140 -16.404 1.00 95.38 72 ILE A C 1
ATOM 593 O O . ILE A 1 72 ? 22.873 -3.781 -16.519 1.00 95.38 72 ILE A O 1
ATOM 597 N N . GLU A 1 73 ? 20.680 -3.556 -16.936 1.00 92.88 73 GLU A N 1
ATOM 598 C CA . GLU A 1 73 ? 20.563 -4.819 -17.685 1.00 92.88 73 GLU A CA 1
ATOM 599 C C . GLU A 1 73 ? 21.446 -4.825 -18.937 1.00 92.88 73 GLU A C 1
ATOM 601 O O . GLU A 1 73 ? 22.200 -5.765 -19.181 1.00 92.88 73 GLU A O 1
ATOM 606 N N . LYS A 1 74 ? 21.478 -3.719 -19.688 1.00 93.44 74 LYS A N 1
ATOM 607 C CA . LYS A 1 74 ? 22.413 -3.561 -20.811 1.00 93.44 74 LYS A CA 1
ATOM 608 C C . LYS A 1 74 ? 23.879 -3.701 -20.385 1.00 93.44 74 LYS A C 1
ATOM 610 O O . LYS A 1 74 ? 24.672 -4.307 -21.108 1.00 93.44 74 LYS A O 1
ATOM 615 N N . ALA A 1 75 ? 24.262 -3.118 -19.250 1.00 93.62 75 ALA A N 1
ATOM 616 C CA . ALA A 1 75 ? 25.616 -3.241 -18.716 1.00 93.62 75 ALA A CA 1
ATOM 617 C C . ALA A 1 75 ? 25.915 -4.678 -18.264 1.00 93.62 75 ALA A C 1
ATOM 619 O O . ALA A 1 75 ? 27.013 -5.177 -18.508 1.00 93.62 75 ALA A O 1
ATOM 620 N N . ARG A 1 76 ? 24.927 -5.358 -17.677 1.00 91.88 76 ARG A N 1
ATOM 621 C CA . ARG A 1 76 ? 25.010 -6.761 -17.276 1.00 91.88 76 ARG A CA 1
ATOM 622 C C . ARG A 1 76 ? 25.260 -7.679 -18.472 1.00 91.88 76 ARG A C 1
ATOM 624 O O . ARG A 1 76 ? 26.205 -8.459 -18.417 1.00 91.88 76 ARG A O 1
ATOM 631 N N . PHE A 1 77 ? 24.500 -7.541 -19.559 1.00 90.56 77 PHE A N 1
ATOM 632 C CA . PHE A 1 77 ? 24.719 -8.326 -20.781 1.00 90.56 77 PHE A CA 1
ATOM 633 C C . PHE A 1 77 ? 26.133 -8.147 -21.339 1.00 90.56 77 PHE A C 1
ATOM 635 O O . PHE A 1 77 ? 26.812 -9.126 -21.639 1.00 90.56 77 PHE A O 1
ATOM 642 N N . ARG A 1 78 ? 26.615 -6.899 -21.426 1.00 89.75 78 ARG A N 1
ATOM 643 C CA . ARG A 1 78 ? 27.988 -6.614 -21.882 1.00 89.75 78 ARG A CA 1
ATOM 644 C C . ARG A 1 78 ? 29.031 -7.278 -20.992 1.00 89.75 78 ARG A C 1
ATOM 646 O O . ARG A 1 78 ? 29.951 -7.909 -21.499 1.00 89.75 78 ARG A O 1
ATOM 653 N N . PHE A 1 79 ? 28.849 -7.179 -19.680 1.00 93.12 79 PHE A N 1
ATOM 654 C CA . PHE A 1 79 ? 29.745 -7.793 -18.713 1.00 93.12 79 PHE A CA 1
ATOM 655 C C . PHE A 1 79 ? 29.768 -9.323 -18.831 1.00 93.12 79 PHE A C 1
ATOM 657 O O . PHE A 1 79 ? 30.845 -9.909 -18.811 1.00 93.12 79 PHE A O 1
ATOM 664 N N . GLU A 1 80 ? 28.613 -9.978 -18.991 1.00 91.62 80 GLU A N 1
ATOM 665 C CA . GLU A 1 80 ? 28.517 -11.441 -19.128 1.00 91.62 80 GLU A CA 1
ATOM 666 C C . GLU A 1 80 ? 29.208 -11.972 -20.396 1.00 91.62 80 GLU A C 1
ATOM 668 O O . GLU A 1 80 ? 29.818 -13.046 -20.358 1.00 91.62 80 GLU A O 1
ATOM 673 N N . VAL A 1 81 ? 29.181 -11.198 -21.483 1.00 91.50 81 VAL A N 1
ATOM 674 C CA . VAL A 1 81 ? 29.941 -11.491 -22.707 1.00 91.50 81 VAL A CA 1
ATOM 675 C C . VAL A 1 81 ? 31.444 -11.296 -22.482 1.00 91.50 81 VAL A C 1
ATOM 677 O O . VAL A 1 81 ? 32.233 -12.171 -22.836 1.00 91.50 81 VAL A O 1
ATOM 680 N N . GLU A 1 82 ? 31.858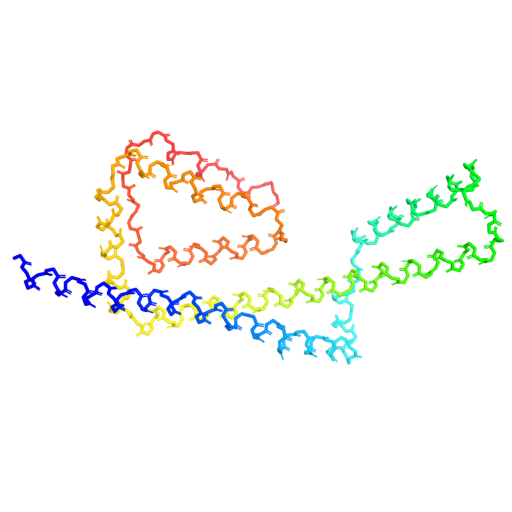 -10.190 -21.853 1.00 90.62 82 GLU A N 1
ATOM 681 C CA . GLU A 1 82 ? 33.276 -9.875 -21.601 1.00 90.62 82 GLU A CA 1
ATOM 682 C C . GLU A 1 82 ? 33.979 -10.921 -20.724 1.00 90.62 82 GLU A C 1
ATOM 684 O O . GLU A 1 82 ? 35.149 -11.234 -20.942 1.00 90.62 82 GLU A O 1
ATOM 689 N N . ILE A 1 83 ? 33.268 -11.503 -19.758 1.00 94.25 83 ILE A N 1
ATOM 690 C CA . ILE A 1 83 ? 33.794 -12.565 -18.884 1.00 94.25 83 ILE A CA 1
ATOM 691 C C . ILE A 1 83 ? 33.630 -13.978 -19.468 1.00 94.25 83 ILE A C 1
ATOM 693 O O . ILE A 1 83 ? 33.923 -14.956 -18.780 1.00 94.25 83 ILE A O 1
ATOM 697 N N . GLY A 1 84 ? 33.136 -14.102 -20.704 1.00 86.38 84 GLY A N 1
ATOM 698 C CA . GLY A 1 84 ? 32.965 -15.380 -21.398 1.00 86.38 84 GLY A CA 1
ATOM 699 C C . GLY A 1 84 ? 31.898 -16.300 -20.796 1.00 86.38 84 GLY A C 1
ATOM 700 O O . GLY A 1 84 ? 31.958 -17.510 -21.007 1.00 86.38 84 GLY A O 1
ATOM 701 N N . LYS A 1 85 ? 30.935 -15.761 -20.033 1.00 87.19 85 LYS A N 1
ATOM 702 C CA . LYS A 1 85 ? 29.815 -16.548 -19.482 1.00 87.19 85 LYS A CA 1
ATOM 703 C C . LYS A 1 85 ? 28.749 -16.865 -20.527 1.00 87.19 85 LYS A C 1
ATOM 705 O O . LYS A 1 85 ? 28.121 -17.914 -20.425 1.00 87.19 85 LYS A O 1
ATOM 710 N N . SER A 1 86 ? 28.576 -15.984 -21.509 1.00 82.81 86 SER A N 1
ATOM 711 C CA . SER A 1 86 ? 27.573 -16.117 -22.565 1.00 82.81 86 SER A CA 1
ATOM 712 C C . SER A 1 86 ? 28.176 -15.739 -23.921 1.00 82.81 86 SER A C 1
ATOM 714 O O . SER A 1 86 ? 28.995 -14.815 -23.981 1.00 82.81 86 SER A O 1
ATOM 716 N N . PRO A 1 87 ? 27.804 -16.424 -25.019 1.00 80.94 87 PRO A N 1
ATOM 717 C CA . PRO A 1 87 ? 28.180 -15.987 -26.357 1.00 80.94 87 PRO A CA 1
ATOM 718 C C . PRO A 1 87 ? 27.581 -14.599 -26.649 1.00 80.94 87 PRO A C 1
ATOM 720 O O . PRO A 1 87 ? 26.520 -14.271 -26.113 1.00 80.94 87 PRO A O 1
ATOM 723 N N . PRO A 1 88 ? 28.239 -13.769 -27.479 1.00 81.12 88 PRO A N 1
ATOM 724 C CA . PRO A 1 88 ? 27.670 -12.493 -27.888 1.00 81.12 88 PRO A CA 1
ATOM 725 C C . PRO A 1 88 ? 26.358 -12.744 -28.635 1.00 81.12 88 PRO A C 1
ATOM 727 O O . PRO A 1 88 ? 26.336 -13.482 -29.621 1.00 81.12 88 PRO A O 1
ATOM 730 N N . LEU A 1 89 ? 25.279 -12.136 -28.149 1.00 82.62 89 LEU A N 1
ATOM 731 C CA . LEU A 1 89 ? 23.998 -12.118 -28.849 1.00 82.62 89 LEU A CA 1
ATOM 732 C C . LEU A 1 89 ? 24.142 -11.353 -30.165 1.00 82.62 89 LEU A C 1
ATOM 734 O O . LEU A 1 89 ? 24.940 -10.413 -30.265 1.00 82.62 89 LEU A O 1
ATOM 738 N N . SER A 1 90 ? 23.348 -11.730 -31.165 1.00 88.00 90 SER A N 1
ATOM 739 C CA . SER A 1 90 ? 23.179 -10.873 -32.336 1.00 88.00 90 SER A CA 1
ATOM 740 C C . SER A 1 90 ? 22.513 -9.552 -31.936 1.00 88.00 90 SER A C 1
ATOM 742 O O . SER A 1 90 ? 21.795 -9.478 -30.935 1.00 88.00 90 SER A O 1
ATOM 744 N N . ASP A 1 91 ? 22.726 -8.494 -32.725 1.00 85.94 91 ASP A N 1
ATOM 745 C CA . ASP A 1 91 ? 22.107 -7.192 -32.449 1.00 85.94 91 ASP A CA 1
ATOM 746 C C . ASP A 1 91 ? 20.575 -7.310 -32.349 1.00 85.94 91 ASP A C 1
ATOM 748 O O . ASP A 1 91 ? 19.962 -6.695 -31.480 1.00 85.94 91 ASP A O 1
ATOM 752 N N . GLU A 1 92 ? 19.953 -8.131 -33.198 1.00 90.44 92 GLU A N 1
ATOM 753 C CA . GLU A 1 92 ? 18.501 -8.338 -33.210 1.00 90.44 92 GLU A CA 1
ATOM 754 C C . GLU A 1 92 ? 17.996 -9.033 -31.936 1.00 90.44 92 GLU A C 1
ATOM 756 O O . GLU A 1 92 ? 17.043 -8.553 -31.316 1.00 90.44 92 GLU A O 1
ATOM 761 N N . GLU A 1 93 ? 18.664 -10.103 -31.495 1.00 88.94 93 GLU A N 1
ATOM 762 C CA . GLU A 1 93 ? 18.331 -10.807 -30.248 1.00 88.94 93 GLU A CA 1
ATOM 763 C C . GLU A 1 93 ? 18.499 -9.891 -29.032 1.00 88.94 93 GLU A C 1
ATOM 765 O O . GLU A 1 93 ? 17.604 -9.798 -28.194 1.00 88.94 93 GLU A O 1
ATOM 770 N N . PHE A 1 94 ? 19.595 -9.131 -28.981 1.00 89.56 94 PHE A N 1
ATOM 771 C CA . PHE A 1 94 ? 19.862 -8.183 -27.901 1.00 89.56 94 PHE A CA 1
ATOM 772 C C . PHE A 1 94 ? 18.780 -7.096 -27.790 1.00 89.56 94 PHE A C 1
ATOM 774 O O . PHE A 1 94 ? 18.306 -6.776 -26.695 1.00 89.56 94 PHE A O 1
ATOM 781 N N . TRP A 1 95 ? 18.357 -6.516 -28.920 1.00 90.38 95 TRP A N 1
ATOM 782 C CA . TRP A 1 95 ? 17.268 -5.536 -28.928 1.00 90.38 95 TRP A CA 1
ATOM 783 C C . TRP A 1 95 ? 15.918 -6.161 -28.567 1.00 90.38 95 TRP A C 1
ATOM 785 O O . TRP A 1 95 ? 15.098 -5.489 -27.934 1.00 90.38 95 TRP A O 1
ATOM 795 N N . SER A 1 96 ? 15.684 -7.421 -28.942 1.00 92.62 96 SER A N 1
ATOM 796 C CA . SER A 1 96 ? 14.479 -8.163 -28.567 1.00 92.62 96 SER A CA 1
ATOM 797 C C . SER A 1 96 ? 14.395 -8.367 -27.053 1.00 92.62 96 SER A C 1
ATOM 799 O O . SER A 1 96 ? 13.380 -8.010 -26.453 1.00 92.62 96 SER A O 1
ATOM 801 N N . GLU A 1 97 ? 15.470 -8.838 -26.417 1.00 91.50 97 GLU A N 1
ATOM 802 C CA . GLU A 1 97 ? 15.516 -9.045 -24.963 1.00 91.50 97 GLU A CA 1
ATOM 803 C C . GLU A 1 97 ? 15.363 -7.730 -24.186 1.00 91.50 97 GLU A C 1
ATOM 805 O O . GLU A 1 97 ? 14.577 -7.641 -23.241 1.00 91.50 97 GLU A O 1
ATOM 810 N N . LEU A 1 98 ? 16.039 -6.654 -24.614 1.00 93.75 98 LEU A N 1
ATOM 811 C CA . LEU A 1 98 ? 15.856 -5.337 -23.993 1.00 93.75 98 LEU A CA 1
ATOM 812 C C . LEU A 1 98 ? 14.421 -4.8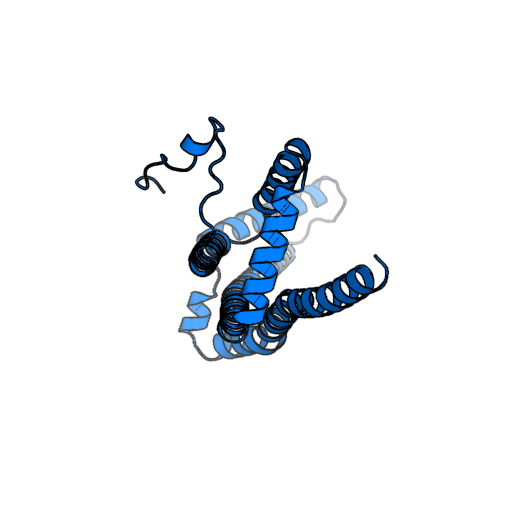20 -24.133 1.00 93.75 98 LEU A C 1
ATOM 814 O O . LEU A 1 98 ? 13.906 -4.161 -23.227 1.00 93.75 98 LEU A O 1
ATOM 818 N N . ARG A 1 99 ? 13.767 -5.085 -25.269 1.00 94.81 99 ARG A N 1
ATOM 819 C CA . ARG A 1 99 ? 12.370 -4.701 -25.483 1.00 94.81 99 ARG A CA 1
ATOM 820 C C . ARG A 1 99 ? 11.440 -5.479 -24.560 1.00 94.81 99 ARG A C 1
ATOM 822 O O . ARG A 1 99 ? 10.536 -4.869 -23.992 1.00 94.81 99 ARG A O 1
ATOM 829 N N . GLU A 1 100 ? 11.651 -6.783 -24.418 1.00 95.56 100 GLU A N 1
ATOM 830 C CA . GLU A 1 100 ? 10.899 -7.619 -23.482 1.00 95.56 100 GLU A CA 1
ATOM 831 C C . GLU A 1 100 ? 11.062 -7.099 -22.052 1.00 95.56 100 GLU A C 1
ATOM 833 O O . GLU A 1 100 ? 10.065 -6.812 -21.387 1.00 95.56 100 GLU A O 1
ATOM 838 N N . LYS A 1 101 ? 12.301 -6.810 -21.637 1.00 94.56 101 LYS A N 1
ATOM 839 C CA . LYS A 1 101 ? 12.581 -6.250 -20.313 1.00 94.56 101 LYS A CA 1
ATOM 840 C C . LYS A 1 101 ? 11.920 -4.891 -20.085 1.00 94.56 101 LYS A C 1
ATOM 842 O O . LYS A 1 101 ? 11.399 -4.614 -19.008 1.00 94.56 101 LYS A O 1
ATOM 847 N N . ALA A 1 102 ? 11.901 -4.027 -21.098 1.00 95.06 102 ALA A N 1
ATOM 848 C CA . ALA A 1 102 ? 11.231 -2.731 -21.010 1.00 95.06 102 ALA A CA 1
ATOM 849 C C . ALA A 1 102 ? 9.702 -2.861 -20.866 1.00 95.06 102 ALA A C 1
ATOM 851 O O . ALA A 1 102 ? 9.074 -2.033 -20.200 1.00 95.06 102 ALA A O 1
ATOM 852 N N . VAL A 1 103 ? 9.100 -3.876 -21.495 1.00 95.88 103 VAL A N 1
ATOM 853 C CA . VAL A 1 103 ? 7.671 -4.193 -21.359 1.00 95.88 103 VAL A CA 1
ATOM 854 C C . VAL A 1 103 ? 7.369 -4.757 -19.973 1.00 95.88 103 VAL A C 1
ATOM 856 O O . VAL A 1 103 ? 6.429 -4.281 -19.340 1.00 95.88 103 VAL A O 1
ATOM 859 N N . GLU A 1 104 ? 8.196 -5.680 -19.481 1.00 96.19 104 GLU A N 1
ATOM 860 C CA . GLU A 1 104 ? 8.098 -6.240 -18.128 1.00 96.19 104 GLU A CA 1
ATOM 861 C C . GLU A 1 104 ? 8.131 -5.128 -17.071 1.00 96.19 104 GLU A C 1
ATOM 863 O O . GLU A 1 104 ? 7.166 -4.961 -16.328 1.00 96.19 104 GLU A O 1
ATOM 868 N N . LEU A 1 105 ? 9.161 -4.270 -17.094 1.00 94.69 105 LEU A N 1
ATOM 869 C CA . LEU A 1 105 ? 9.298 -3.145 -16.160 1.00 94.69 105 LEU A CA 1
ATOM 870 C C . LEU A 1 105 ? 8.076 -2.216 -16.188 1.00 94.69 105 LEU A C 1
ATOM 872 O O . LEU A 1 105 ? 7.628 -1.710 -15.161 1.00 94.69 105 LEU A O 1
ATOM 876 N N . ARG A 1 106 ? 7.518 -1.955 -17.375 1.00 93.81 106 ARG A N 1
ATOM 877 C CA . ARG A 1 106 ? 6.320 -1.117 -17.508 1.00 93.81 106 ARG A CA 1
ATOM 878 C C . ARG A 1 106 ? 5.123 -1.763 -16.815 1.00 93.81 106 ARG A C 1
ATOM 880 O O . ARG A 1 106 ? 4.354 -1.061 -16.158 1.00 93.81 106 ARG A O 1
ATOM 887 N N . ASP A 1 107 ? 4.935 -3.061 -17.011 1.00 94.25 107 ASP A N 1
ATOM 888 C CA . ASP A 1 107 ? 3.774 -3.781 -16.500 1.00 94.25 107 ASP A CA 1
ATOM 889 C C . ASP A 1 107 ? 3.881 -4.008 -14.982 1.00 94.25 107 ASP A C 1
ATOM 891 O O . ASP A 1 107 ? 2.876 -3.852 -14.283 1.00 94.25 107 ASP A O 1
ATOM 895 N N . GLU A 1 108 ? 5.094 -4.209 -14.457 1.00 93.69 108 GLU A N 1
ATOM 896 C CA . GLU A 1 108 ? 5.407 -4.186 -13.020 1.00 93.69 108 GLU A CA 1
ATOM 897 C C . GLU A 1 108 ? 5.029 -2.846 -12.377 1.00 93.69 108 GLU A C 1
ATOM 899 O O . GLU A 1 108 ? 4.222 -2.807 -11.448 1.00 93.69 108 GLU A O 1
ATOM 904 N N . TRP A 1 109 ? 5.522 -1.723 -12.914 1.00 93.50 109 TRP A N 1
ATOM 905 C CA . TRP A 1 109 ? 5.208 -0.393 -12.374 1.00 93.50 109 TRP A CA 1
ATOM 906 C C . TRP A 1 109 ? 3.715 -0.059 -12.451 1.00 93.50 109 TRP A C 1
ATOM 908 O O . TRP A 1 109 ? 3.174 0.611 -11.568 1.00 93.50 109 TRP A O 1
ATOM 918 N N . ARG A 1 110 ? 3.021 -0.517 -13.498 1.00 92.88 110 ARG A N 1
ATOM 919 C CA . ARG A 1 110 ? 1.563 -0.367 -13.607 1.00 92.88 110 ARG A CA 1
ATOM 920 C C . ARG A 1 110 ? 0.828 -1.189 -12.561 1.00 92.88 110 ARG A C 1
ATOM 922 O O . ARG A 1 110 ? -0.189 -0.724 -12.051 1.00 92.88 110 ARG A O 1
ATOM 929 N N . LEU A 1 111 ? 1.287 -2.405 -12.276 1.00 92.62 111 LEU A N 1
ATOM 930 C CA . LEU A 1 111 ? 0.719 -3.230 -11.214 1.00 92.62 111 LEU A CA 1
ATOM 931 C C . LEU A 1 111 ? 0.943 -2.575 -9.849 1.00 92.62 111 LEU A C 1
ATOM 933 O O . LEU A 1 111 ? -0.012 -2.430 -9.091 1.00 92.62 111 LEU A O 1
ATOM 937 N N . GLU A 1 112 ? 2.156 -2.091 -9.583 1.00 90.00 112 GLU A N 1
ATOM 938 C CA . GLU A 1 112 ? 2.492 -1.385 -8.345 1.00 90.00 112 GLU A CA 1
ATOM 939 C C . GLU A 1 112 ? 1.633 -0.125 -8.164 1.00 90.00 112 GLU A C 1
ATOM 941 O O . GLU A 1 112 ? 1.108 0.124 -7.082 1.00 90.00 112 GLU A O 1
ATOM 946 N N . ASN A 1 113 ? 1.398 0.645 -9.232 1.00 89.44 113 ASN A N 1
ATOM 947 C CA . ASN A 1 113 ? 0.497 1.798 -9.185 1.00 89.44 113 ASN A CA 1
ATOM 948 C C . ASN A 1 113 ? -0.947 1.400 -8.833 1.00 89.44 113 ASN A C 1
ATOM 950 O O . ASN A 1 113 ? -1.596 2.101 -8.051 1.00 89.44 113 ASN A O 1
ATOM 954 N N . ARG A 1 114 ? -1.458 0.287 -9.386 1.00 90.94 114 ARG A N 1
ATOM 955 C CA . ARG A 1 114 ? -2.800 -0.227 -9.052 1.00 90.94 114 ARG A CA 1
ATOM 956 C C . ARG A 1 114 ? -2.871 -0.689 -7.598 1.00 90.94 114 ARG A C 1
ATOM 958 O O . ARG A 1 114 ? -3.803 -0.300 -6.902 1.00 90.94 114 ARG A O 1
ATOM 965 N N . GLN A 1 115 ? -1.869 -1.429 -7.126 1.00 90.62 115 GLN A N 1
ATOM 966 C CA . GLN A 1 115 ? -1.767 -1.865 -5.729 1.00 90.62 115 GLN A CA 1
ATOM 967 C C . GLN A 1 115 ? -1.679 -0.675 -4.770 1.00 90.62 115 GLN A C 1
ATOM 969 O O . GLN A 1 115 ? -2.410 -0.608 -3.790 1.00 90.62 115 GLN A O 1
ATOM 974 N N . ALA A 1 116 ? -0.853 0.326 -5.080 1.00 88.00 116 ALA A N 1
ATOM 975 C CA . ALA A 1 116 ? -0.741 1.533 -4.269 1.00 88.00 116 ALA A CA 1
ATOM 976 C C . ALA A 1 116 ? -2.078 2.286 -4.172 1.00 88.00 116 ALA A C 1
ATOM 978 O O . ALA A 1 116 ? -2.430 2.791 -3.108 1.00 88.00 116 ALA A O 1
ATOM 979 N N . PHE A 1 117 ? -2.842 2.348 -5.265 1.00 88.62 117 PHE A N 1
ATOM 980 C CA . PHE A 1 117 ? -4.177 2.940 -5.251 1.00 88.62 117 PHE A CA 1
ATOM 981 C C . PHE A 1 117 ? -5.174 2.097 -4.441 1.00 88.62 117 PHE A C 1
ATOM 983 O O . PHE A 1 117 ? -5.933 2.657 -3.651 1.00 88.62 117 PHE A O 1
ATOM 990 N N . ALA A 1 118 ? -5.157 0.771 -4.603 1.00 88.94 118 ALA A N 1
ATOM 991 C CA . ALA A 1 118 ? -5.996 -0.149 -3.840 1.00 88.94 118 ALA A CA 1
ATOM 992 C C . ALA A 1 118 ? -5.732 -0.039 -2.331 1.00 88.94 118 ALA A C 1
ATOM 994 O O . ALA A 1 118 ? -6.692 0.075 -1.573 1.00 88.94 118 ALA A O 1
ATOM 995 N N . ASN A 1 119 ? -4.462 0.034 -1.917 1.00 86.94 119 ASN A N 1
ATOM 996 C CA . ASN A 1 119 ? -4.051 0.233 -0.523 1.00 86.94 119 ASN A CA 1
ATOM 997 C C . ASN A 1 119 ? -4.627 1.523 0.068 1.00 86.94 119 ASN A C 1
ATOM 999 O O . ASN A 1 119 ? -5.166 1.518 1.167 1.00 86.94 119 ASN A O 1
ATOM 1003 N N . ILE A 1 120 ? -4.570 2.640 -0.669 1.00 84.38 120 ILE A N 1
ATOM 1004 C CA . ILE A 1 120 ? -5.141 3.912 -0.192 1.00 84.38 120 ILE A CA 1
ATOM 1005 C C . ILE A 1 120 ? -6.645 3.762 0.078 1.00 84.38 120 ILE A C 1
ATOM 1007 O O . ILE A 1 120 ? -7.152 4.277 1.076 1.00 84.38 120 ILE A O 1
ATOM 1011 N N . TRP A 1 121 ? -7.368 3.059 -0.795 1.00 88.44 121 TRP A N 1
ATOM 1012 C CA . TRP A 1 121 ? -8.806 2.843 -0.633 1.00 88.44 121 TRP A CA 1
ATOM 1013 C C . TRP A 1 121 ? -9.150 1.852 0.475 1.00 88.44 121 TRP A C 1
ATOM 1015 O O . TRP A 1 121 ? -10.104 2.092 1.220 1.00 88.44 121 TRP A O 1
ATOM 1025 N N . SER A 1 122 ? -8.404 0.759 0.605 1.00 83.62 122 SER A N 1
ATOM 1026 C CA . SER A 1 122 ? -8.634 -0.225 1.660 1.00 83.62 122 SER A CA 1
ATOM 1027 C C . SER A 1 122 ? -8.313 0.362 3.041 1.00 83.62 122 SER A C 1
ATOM 1029 O O . SER A 1 122 ? -9.148 0.254 3.941 1.00 83.62 122 SER A O 1
ATOM 1031 N N . ASP A 1 123 ? -7.243 1.159 3.161 1.00 83.88 123 ASP A N 1
ATOM 1032 C CA . ASP A 1 123 ? -6.904 1.929 4.367 1.00 83.88 123 ASP A CA 1
ATOM 1033 C C . ASP A 1 123 ? -8.023 2.919 4.747 1.00 83.88 123 ASP A C 1
ATOM 1035 O O . ASP A 1 123 ? -8.347 3.109 5.926 1.00 83.88 123 ASP A O 1
ATOM 1039 N N . MET A 1 124 ? -8.668 3.556 3.761 1.00 86.19 124 MET A N 1
ATOM 1040 C CA . MET A 1 124 ? -9.839 4.401 4.022 1.00 86.19 124 MET A CA 1
ATOM 1041 C C . MET A 1 124 ? -11.003 3.586 4.598 1.00 86.19 124 MET A C 1
ATOM 1043 O O . MET A 1 124 ? -11.660 4.046 5.538 1.00 86.19 124 MET A O 1
ATOM 1047 N N . VAL A 1 125 ? -11.255 2.378 4.084 1.00 88.44 125 VAL A N 1
ATOM 1048 C CA . VAL A 1 125 ? -12.291 1.489 4.633 1.00 88.44 125 VAL A CA 1
ATOM 1049 C C . VAL A 1 125 ? -11.922 1.008 6.033 1.00 88.44 125 VAL A C 1
ATOM 1051 O O . VAL A 1 125 ? -12.790 1.020 6.907 1.00 88.44 125 VAL A O 1
ATOM 1054 N N . TYR A 1 126 ? -10.656 0.671 6.284 1.00 87.69 126 TYR A N 1
ATOM 1055 C CA . TYR A 1 126 ? -10.144 0.367 7.619 1.00 87.69 126 TYR A CA 1
ATOM 1056 C C . TYR A 1 126 ? -10.468 1.501 8.599 1.00 87.69 126 TYR A C 1
ATOM 1058 O O . TYR A 1 126 ? -11.066 1.270 9.654 1.00 87.69 126 TYR A O 1
ATOM 1066 N N . GLY A 1 127 ? -10.134 2.743 8.230 1.00 82.12 127 GLY A N 1
ATOM 1067 C CA . GLY A 1 127 ? -10.376 3.931 9.048 1.00 82.12 127 GLY A CA 1
ATOM 1068 C C . GLY A 1 127 ? -11.860 4.154 9.344 1.00 82.12 127 GLY A C 1
ATOM 1069 O O . GLY A 1 127 ? -12.237 4.387 10.495 1.00 82.12 127 GLY A O 1
ATOM 1070 N N . VAL A 1 128 ? -12.723 4.016 8.332 1.00 86.69 128 VAL A N 1
ATOM 1071 C CA . VAL A 1 128 ? -14.182 4.128 8.491 1.00 86.69 128 VAL A CA 1
ATOM 1072 C C . VAL A 1 128 ? -14.736 3.003 9.366 1.00 86.69 128 VAL A C 1
ATOM 1074 O O . VAL A 1 128 ? -15.524 3.269 10.274 1.00 86.69 128 VAL A O 1
ATOM 1077 N N . ALA A 1 129 ? -14.315 1.757 9.150 1.00 87.56 129 ALA A N 1
ATOM 1078 C CA . ALA A 1 129 ? -14.756 0.610 9.939 1.00 87.56 129 ALA A CA 1
ATOM 1079 C C . ALA A 1 129 ? -14.358 0.760 11.412 1.00 87.56 129 ALA A C 1
ATOM 1081 O O . ALA A 1 129 ? -15.190 0.580 12.306 1.00 87.56 129 ALA A O 1
ATOM 1082 N N . LEU A 1 130 ? -13.111 1.158 11.670 1.00 83.62 130 LEU A N 1
ATOM 1083 C CA . LEU A 1 130 ? -12.615 1.437 13.012 1.00 83.62 130 LEU A CA 1
ATOM 1084 C C . LEU A 1 130 ? -13.406 2.581 13.664 1.00 83.62 130 LEU A C 1
ATOM 1086 O O . LEU A 1 130 ? -13.840 2.457 14.812 1.00 83.62 130 LEU A O 1
ATOM 1090 N N . PHE A 1 131 ? -13.643 3.671 12.930 1.00 84.81 131 PHE A N 1
ATOM 1091 C CA . PHE A 1 131 ? -14.425 4.808 13.410 1.00 84.81 131 PHE A CA 1
ATOM 1092 C C . PHE A 1 131 ? -15.854 4.402 13.789 1.00 84.81 131 PHE A C 1
ATOM 1094 O O . PHE A 1 131 ? -16.305 4.718 14.890 1.00 84.81 131 PHE A O 1
ATOM 1101 N N . LEU A 1 132 ? -16.548 3.646 12.934 1.00 86.94 132 LEU A N 1
ATOM 1102 C CA . LEU A 1 132 ? -17.903 3.159 13.204 1.00 86.94 132 LEU A CA 1
ATOM 1103 C C . LEU A 1 132 ? -17.938 2.208 14.405 1.00 86.94 132 LEU A C 1
ATOM 1105 O O . LEU A 1 132 ? -18.810 2.337 15.268 1.00 86.94 132 LEU A O 1
ATOM 1109 N N . LEU A 1 133 ? -16.974 1.288 14.512 1.00 84.75 133 LEU A N 1
ATOM 1110 C CA . LEU A 1 133 ? -16.866 0.385 15.660 1.00 84.75 133 LEU A CA 1
ATOM 1111 C C . LEU A 1 133 ? -16.710 1.158 16.970 1.00 84.75 133 LEU A C 1
ATOM 1113 O O . LEU A 1 133 ? -17.382 0.826 17.951 1.00 84.75 133 LEU A O 1
ATOM 1117 N N . MET A 1 134 ? -15.874 2.198 16.986 1.00 81.38 134 MET A N 1
ATOM 1118 C CA . MET A 1 134 ? -15.704 3.060 18.156 1.00 81.38 134 MET A CA 1
ATOM 1119 C C . MET A 1 134 ? -16.957 3.891 18.447 1.00 81.38 134 MET A C 1
ATOM 1121 O O . MET A 1 134 ? -17.376 3.971 19.603 1.00 81.38 134 MET A O 1
ATOM 1125 N N . TYR A 1 135 ? -17.576 4.466 17.413 1.00 82.31 135 TYR A N 1
ATOM 1126 C CA . TYR A 1 135 ? -18.756 5.318 17.540 1.00 82.31 135 TYR A CA 1
ATOM 1127 C C . TYR A 1 135 ? -19.962 4.563 18.109 1.00 82.31 135 TYR A C 1
ATOM 1129 O O . TYR A 1 135 ? -20.623 5.073 19.009 1.00 82.31 135 TYR A O 1
ATOM 1137 N N . PHE A 1 136 ? -20.223 3.333 17.654 1.00 83.56 136 PHE A N 1
ATOM 1138 C CA . PHE A 1 136 ? -21.349 2.532 18.148 1.00 83.56 136 PHE A CA 1
ATOM 1139 C C . PHE A 1 136 ? -21.084 1.852 19.499 1.00 83.56 136 PHE A C 1
ATOM 1141 O O . PHE A 1 136 ? -22.027 1.524 20.216 1.00 83.56 136 PHE A O 1
ATOM 1148 N N . ASN A 1 137 ? -19.822 1.638 19.887 1.00 82.50 137 ASN A N 1
ATOM 1149 C CA . ASN A 1 137 ? -19.464 0.930 21.124 1.00 82.50 137 ASN A CA 1
ATOM 1150 C C . ASN A 1 137 ? -18.883 1.858 22.206 1.00 82.50 137 ASN A C 1
ATOM 1152 O O . ASN A 1 137 ? -17.975 1.454 22.941 1.00 82.50 137 ASN A O 1
ATOM 1156 N N . GLN A 1 138 ? -19.418 3.076 22.354 1.00 77.94 138 GLN A N 1
ATOM 1157 C CA . GLN A 1 138 ? -18.864 4.102 23.255 1.00 77.94 138 GLN A CA 1
ATOM 1158 C C . GLN A 1 138 ? -18.632 3.606 24.692 1.00 77.94 138 GLN A C 1
ATOM 1160 O O . GLN A 1 138 ? -17.587 3.887 25.277 1.00 77.94 138 GLN A O 1
ATOM 1165 N N . SER A 1 139 ? -19.545 2.802 25.251 1.00 74.88 139 SER A N 1
ATOM 1166 C CA . SER A 1 139 ? -19.409 2.254 26.610 1.00 74.88 139 SER A CA 1
ATOM 1167 C C . SER A 1 139 ? -18.206 1.312 26.760 1.00 74.88 139 SER A C 1
ATOM 1169 O O . SER A 1 139 ? -17.523 1.335 27.782 1.00 74.88 139 SER A O 1
ATOM 1171 N N . LYS A 1 140 ? -17.909 0.498 25.738 1.00 77.38 140 LYS A N 1
ATOM 1172 C CA . LYS A 1 140 ? -16.753 -0.415 25.748 1.00 77.38 140 LYS A CA 1
ATOM 1173 C C . LYS A 1 140 ? -15.449 0.341 25.493 1.00 77.38 140 LYS A C 1
ATOM 1175 O O . LYS A 1 140 ? -14.436 0.037 26.117 1.00 77.38 140 LYS A O 1
ATOM 1180 N N . VAL A 1 141 ? -15.485 1.365 24.635 1.00 76.00 141 VAL A N 1
ATOM 1181 C CA . VAL A 1 141 ? -14.345 2.262 24.392 1.00 76.00 141 VAL A CA 1
ATOM 1182 C C . VAL A 1 141 ? -13.974 3.026 25.666 1.00 76.00 141 VAL A C 1
ATOM 1184 O O . VAL A 1 141 ? -12.799 3.086 26.014 1.00 76.00 141 VAL A O 1
ATOM 1187 N N . ALA A 1 142 ? -14.951 3.550 26.411 1.00 73.00 142 ALA A N 1
ATOM 1188 C CA . ALA A 1 142 ? -14.708 4.224 27.688 1.00 73.00 142 ALA A CA 1
ATOM 1189 C C . ALA A 1 142 ? -14.044 3.297 28.723 1.00 73.00 142 ALA A C 1
ATOM 1191 O O . ALA A 1 142 ? -13.126 3.711 29.432 1.00 73.00 142 ALA A O 1
ATOM 1192 N N . MET A 1 143 ? -14.451 2.024 28.762 1.00 68.38 143 MET A N 1
ATOM 1193 C CA . MET A 1 143 ? -13.832 1.017 29.624 1.00 68.38 143 MET A CA 1
ATOM 1194 C C . MET A 1 143 ? -12.376 0.737 29.222 1.00 68.38 143 MET A C 1
ATOM 1196 O O . MET A 1 143 ? -11.507 0.722 30.091 1.00 68.38 143 MET A O 1
ATOM 1200 N N . ILE A 1 144 ? -12.085 0.601 27.921 1.00 71.00 144 ILE A N 1
ATOM 1201 C CA . ILE A 1 144 ? -10.706 0.478 27.419 1.00 71.00 144 ILE A CA 1
ATOM 1202 C C . ILE A 1 144 ? -9.876 1.712 27.786 1.00 71.00 144 ILE A C 1
ATOM 1204 O O . ILE A 1 144 ? -8.759 1.552 28.269 1.00 71.00 144 ILE A O 1
ATOM 1208 N N . LYS A 1 145 ? -10.408 2.931 27.615 1.00 69.12 145 LYS A N 1
ATOM 1209 C CA . LYS A 1 145 ? -9.709 4.174 27.990 1.00 69.12 145 LYS A CA 1
ATOM 1210 C C . LYS A 1 145 ? -9.333 4.175 29.471 1.00 69.12 145 LYS A C 1
ATOM 1212 O O . LYS A 1 145 ? -8.186 4.444 29.819 1.00 69.12 145 LYS A O 1
ATOM 1217 N N . PHE A 1 146 ? -10.278 3.823 30.340 1.00 68.25 146 PHE A N 1
ATOM 1218 C CA . PHE A 1 146 ? -10.042 3.771 31.780 1.00 68.25 146 PHE A CA 1
ATOM 1219 C C . PHE A 1 146 ? -9.020 2.691 32.166 1.00 68.25 146 PHE A C 1
ATOM 1221 O O . PHE A 1 146 ? -8.084 2.962 32.921 1.00 68.25 146 PHE A O 1
ATOM 1228 N N . THR A 1 147 ? -9.155 1.479 31.621 1.00 67.38 147 THR A N 1
ATOM 1229 C CA . THR A 1 147 ? -8.214 0.378 31.870 1.00 67.38 147 THR A CA 1
ATOM 1230 C C . THR A 1 147 ? -6.819 0.696 31.332 1.00 67.38 147 THR A C 1
ATOM 1232 O O . THR A 1 147 ? -5.843 0.480 32.043 1.00 67.38 147 THR A O 1
ATOM 1235 N N . GLY A 1 148 ? -6.713 1.266 30.130 1.00 66.88 148 GLY A N 1
ATOM 1236 C CA . GLY A 1 148 ? -5.450 1.691 29.527 1.00 66.88 148 GLY A CA 1
ATOM 1237 C C . GLY A 1 148 ? -4.755 2.776 30.347 1.00 66.88 148 GLY A C 1
ATOM 1238 O O . GLY A 1 148 ? -3.581 2.635 30.673 1.00 66.88 148 GLY A O 1
ATOM 1239 N N . TYR A 1 149 ? -5.487 3.807 30.779 1.00 69.12 149 TYR A N 1
ATOM 1240 C CA . TYR A 1 149 ? -4.947 4.857 31.648 1.00 69.12 149 TYR A CA 1
ATOM 1241 C C . TYR A 1 149 ? -4.444 4.297 32.986 1.00 69.12 149 TYR A C 1
ATOM 1243 O O . TYR A 1 149 ? -3.369 4.664 33.462 1.00 69.12 149 TYR A O 1
ATOM 1251 N N . LYS A 1 150 ? -5.191 3.363 33.587 1.00 68.75 150 LYS A N 1
ATOM 1252 C CA . LYS A 1 150 ? -4.792 2.708 34.838 1.00 68.75 150 LYS A CA 1
ATOM 1253 C C . LYS A 1 150 ? -3.571 1.803 34.653 1.00 68.75 150 LYS A C 1
ATOM 1255 O O . LYS A 1 150 ? -2.711 1.799 35.529 1.00 68.75 150 LYS A O 1
ATOM 1260 N N . LEU A 1 151 ? -3.473 1.070 33.543 1.00 68.81 151 LEU A N 1
ATOM 1261 C CA . LEU A 1 151 ? -2.303 0.250 33.213 1.00 68.81 151 LEU A CA 1
ATOM 1262 C C . LEU A 1 151 ? -1.065 1.127 33.015 1.00 68.81 151 LEU A C 1
ATOM 1264 O O . LEU A 1 151 ? -0.069 0.914 33.693 1.00 68.81 151 LEU A O 1
ATOM 1268 N N . LEU A 1 152 ? -1.151 2.166 32.180 1.00 70.56 152 LEU A N 1
ATOM 1269 C CA . LEU A 1 152 ? -0.029 3.069 31.902 1.00 70.56 152 LEU A CA 1
ATOM 1270 C C . LEU A 1 152 ? 0.468 3.801 33.154 1.00 70.56 152 LEU A C 1
ATOM 1272 O O . LEU A 1 152 ? 1.671 3.988 33.315 1.00 70.56 152 LEU A O 1
ATOM 1276 N N . ASN A 1 153 ? -0.432 4.182 34.062 1.00 69.25 153 ASN A N 1
ATOM 1277 C CA . ASN A 1 153 ? -0.046 4.851 35.305 1.00 69.25 153 ASN A CA 1
ATOM 1278 C C . ASN A 1 153 ? 0.515 3.913 36.377 1.00 69.25 153 ASN A C 1
ATOM 1280 O O . ASN A 1 153 ? 1.264 4.384 37.227 1.00 69.25 153 ASN A O 1
ATOM 1284 N N . ASN A 1 154 ? 0.181 2.618 36.344 1.00 71.50 154 ASN A N 1
ATOM 1285 C CA . ASN A 1 154 ? 0.762 1.618 37.249 1.00 71.50 154 ASN A CA 1
ATOM 1286 C C . ASN A 1 154 ? 2.116 1.071 36.764 1.00 71.50 154 ASN A C 1
ATOM 1288 O O . ASN A 1 154 ? 2.786 0.370 37.516 1.00 71.50 154 ASN A O 1
ATOM 1292 N N . ILE A 1 155 ? 2.528 1.369 35.528 1.00 78.38 155 ILE A N 1
ATOM 1293 C CA . ILE A 1 155 ? 3.864 1.026 35.026 1.00 78.38 155 ILE A CA 1
ATOM 1294 C C . ILE A 1 155 ? 4.902 1.960 35.666 1.00 78.38 155 ILE A C 1
ATOM 1296 O O . ILE A 1 155 ? 4.646 3.151 35.862 1.00 78.38 155 ILE A O 1
ATOM 1300 N N . SER A 1 156 ? 6.085 1.424 35.985 1.00 77.81 156 SER A N 1
ATOM 1301 C CA . SER A 1 156 ? 7.212 2.213 36.492 1.00 77.81 156 SER A CA 1
ATOM 1302 C C . SER A 1 156 ? 7.610 3.311 35.500 1.00 77.81 156 SER A C 1
ATOM 1304 O O . SER A 1 156 ? 7.454 3.157 34.288 1.00 77.81 156 SER A O 1
ATOM 1306 N N . ASP A 1 157 ? 8.186 4.414 35.976 1.00 76.69 157 ASP A N 1
ATOM 1307 C CA . ASP A 1 157 ? 8.607 5.502 35.080 1.00 76.69 157 ASP A CA 1
ATOM 1308 C C . ASP A 1 157 ? 9.643 5.041 34.034 1.00 76.69 157 ASP A C 1
ATOM 1310 O O . ASP A 1 157 ? 9.634 5.518 32.899 1.00 76.69 157 ASP A O 1
ATOM 1314 N N . SER A 1 158 ? 10.441 4.015 34.355 1.00 73.38 158 SER A N 1
ATOM 1315 C CA . SER A 1 158 ? 11.309 3.313 33.400 1.00 73.38 158 SER A CA 1
ATOM 1316 C C . SER A 1 158 ? 10.538 2.536 32.321 1.00 73.38 158 SER A C 1
ATOM 1318 O O . SER A 1 158 ? 10.913 2.572 31.150 1.00 73.38 158 SER A O 1
ATOM 1320 N N . GLY A 1 159 ? 9.437 1.868 32.676 1.00 77.12 159 GLY A N 1
ATOM 1321 C CA . GLY A 1 159 ? 8.602 1.125 31.730 1.00 77.12 159 GLY A CA 1
ATOM 1322 C C . GLY A 1 159 ? 7.802 2.036 30.796 1.00 77.12 159 GLY A C 1
ATOM 1323 O O . GLY A 1 159 ? 7.621 1.704 29.626 1.00 77.12 159 GLY A O 1
ATOM 1324 N N . LYS A 1 160 ? 7.384 3.219 31.270 1.00 77.75 160 LYS A N 1
ATOM 1325 C CA . LYS A 1 160 ? 6.757 4.246 30.420 1.00 77.75 160 LYS A CA 1
ATOM 1326 C C . LYS A 1 160 ? 7.731 4.741 29.349 1.00 77.75 160 LYS A C 1
ATOM 1328 O O . LYS A 1 160 ? 7.356 4.828 28.183 1.00 77.75 160 LYS A O 1
ATOM 1333 N N . ALA A 1 161 ? 8.982 5.017 29.728 1.00 76.00 161 ALA A N 1
ATOM 1334 C CA . ALA A 1 161 ? 10.026 5.427 28.790 1.00 76.00 161 ALA A CA 1
ATOM 1335 C C . ALA A 1 161 ? 10.331 4.332 27.752 1.00 76.00 161 ALA A C 1
ATOM 1337 O O . ALA A 1 161 ? 10.408 4.622 26.560 1.00 76.00 161 ALA A O 1
ATOM 1338 N N . PHE A 1 162 ? 10.421 3.070 28.184 1.00 78.88 162 PHE A N 1
ATOM 1339 C CA . PHE A 1 162 ? 10.611 1.929 27.285 1.00 78.88 162 PHE A CA 1
ATOM 1340 C C . PHE A 1 162 ? 9.459 1.767 26.280 1.00 78.88 162 PHE A C 1
ATOM 1342 O O . PHE A 1 162 ? 9.702 1.588 25.090 1.00 78.88 162 PHE A O 1
ATOM 1349 N N . LEU A 1 163 ? 8.206 1.896 26.731 1.00 77.00 163 LEU A N 1
ATOM 1350 C CA . LEU A 1 163 ? 7.027 1.859 25.8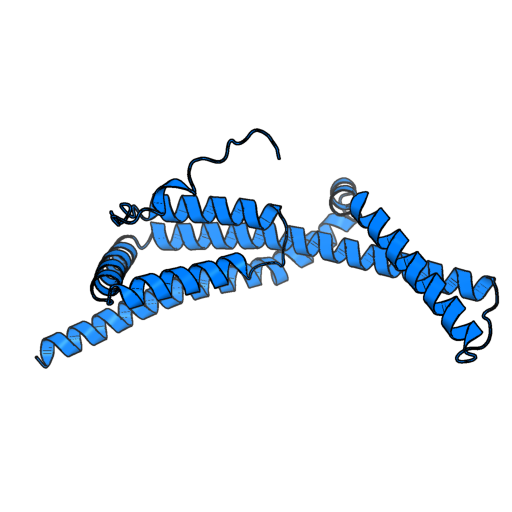58 1.00 77.00 163 LEU A CA 1
ATOM 1351 C C . LEU A 1 163 ? 7.062 2.953 24.786 1.00 77.00 163 LEU A C 1
ATOM 1353 O O . LEU A 1 163 ? 6.740 2.687 23.632 1.00 77.00 163 LEU A O 1
ATOM 1357 N N . ILE A 1 164 ? 7.473 4.170 25.152 1.00 74.69 164 ILE A N 1
ATOM 1358 C CA . ILE A 1 164 ? 7.603 5.283 24.203 1.00 74.69 164 ILE A CA 1
ATOM 1359 C C . ILE A 1 164 ? 8.663 4.969 23.145 1.00 74.69 164 ILE A C 1
ATOM 1361 O O . ILE A 1 164 ? 8.417 5.206 21.963 1.00 74.69 164 ILE A O 1
ATOM 1365 N N . ILE A 1 165 ? 9.811 4.419 23.546 1.00 80.44 165 ILE A N 1
ATOM 1366 C CA . ILE A 1 165 ? 10.882 4.030 22.617 1.00 80.44 165 ILE A CA 1
ATOM 1367 C C . ILE A 1 165 ? 10.385 2.943 21.662 1.00 80.44 165 ILE A C 1
ATOM 1369 O O . ILE A 1 165 ? 10.540 3.084 20.456 1.00 80.44 165 ILE A O 1
ATOM 1373 N N . LEU A 1 166 ? 9.720 1.911 22.179 1.00 74.94 166 LEU A N 1
ATOM 1374 C CA . LEU A 1 166 ? 9.221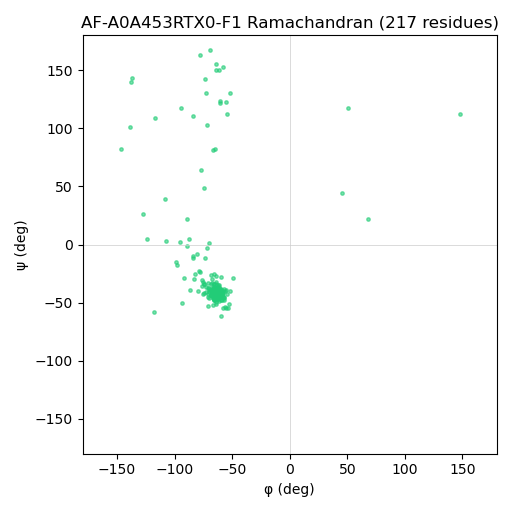 0.793 21.380 1.00 74.94 166 LEU A CA 1
ATOM 1375 C C . LEU A 1 166 ? 8.148 1.234 20.373 1.00 74.94 166 LEU A C 1
ATOM 1377 O O . LEU A 1 166 ? 8.193 0.851 19.208 1.00 74.94 166 LEU A O 1
ATOM 1381 N N . VAL A 1 167 ? 7.210 2.089 20.791 1.00 69.62 167 VAL A N 1
ATOM 1382 C CA . VAL A 1 167 ? 6.205 2.667 19.88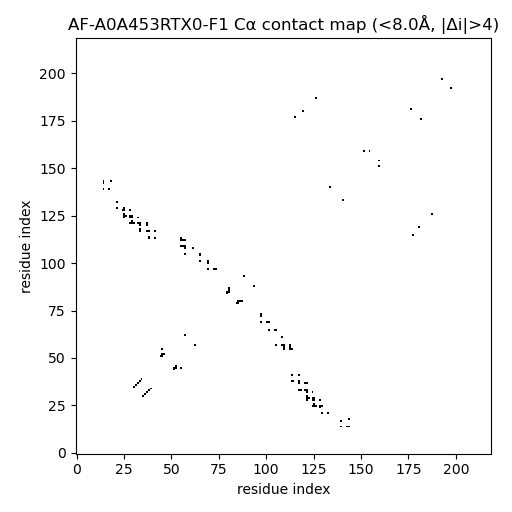3 1.00 69.62 167 VAL A CA 1
ATOM 1383 C C . VAL A 1 167 ? 6.861 3.578 18.846 1.00 69.62 167 VAL A C 1
ATOM 1385 O O . VAL A 1 167 ? 6.492 3.531 17.675 1.00 69.62 167 VAL A O 1
ATOM 1388 N N . SER A 1 168 ? 7.846 4.383 19.248 1.00 66.88 168 SER A N 1
ATOM 1389 C CA . SER A 1 168 ? 8.572 5.255 18.319 1.00 66.88 168 SER A CA 1
ATOM 1390 C C . SER A 1 168 ? 9.347 4.447 17.282 1.00 66.88 168 SER A C 1
ATOM 1392 O O . SER A 1 168 ? 9.339 4.820 16.117 1.00 66.88 168 SER A O 1
ATOM 1394 N N . ASP A 1 169 ? 9.955 3.326 17.669 1.00 67.62 169 ASP A N 1
ATOM 1395 C CA . ASP A 1 169 ? 10.725 2.463 16.771 1.00 67.62 169 ASP A CA 1
ATOM 1396 C C . ASP A 1 169 ? 9.830 1.703 15.780 1.00 67.62 169 ASP A C 1
ATOM 1398 O O . ASP A 1 169 ? 10.145 1.631 14.600 1.00 67.62 169 ASP A O 1
ATOM 1402 N N . ILE A 1 170 ? 8.644 1.244 16.199 1.00 65.50 170 ILE A N 1
ATOM 1403 C CA . ILE A 1 170 ? 7.653 0.656 15.275 1.00 65.50 170 ILE A CA 1
ATOM 1404 C C . ILE A 1 170 ? 7.150 1.705 14.266 1.00 65.50 170 ILE A C 1
ATOM 1406 O O . ILE A 1 170 ? 6.987 1.405 13.083 1.00 65.50 170 ILE A O 1
ATOM 1410 N N . LEU A 1 171 ? 6.925 2.947 14.710 1.00 53.97 171 LEU A N 1
ATOM 1411 C CA . LEU A 1 171 ? 6.458 4.036 13.845 1.00 53.97 171 LEU A CA 1
ATOM 1412 C C . LEU A 1 171 ? 7.554 4.580 12.912 1.00 53.97 171 LEU A C 1
ATOM 1414 O O . LEU A 1 171 ? 7.249 4.987 11.792 1.00 53.97 171 LEU A O 1
ATOM 1418 N N . LEU A 1 172 ? 8.815 4.602 13.353 1.00 56.09 172 LEU A N 1
ATOM 1419 C CA . LEU A 1 172 ? 9.972 5.036 12.558 1.00 56.09 172 LEU A CA 1
ATOM 1420 C C . LEU A 1 172 ? 10.523 3.920 11.660 1.00 56.09 172 LEU A C 1
ATOM 1422 O O . LEU A 1 172 ? 11.061 4.205 10.593 1.00 56.09 172 LEU A O 1
ATOM 1426 N N . GLY A 1 173 ? 10.377 2.661 12.072 1.00 41.12 173 GLY A N 1
ATOM 1427 C CA . GLY A 1 173 ? 10.789 1.466 11.337 1.00 41.12 173 GLY A CA 1
ATOM 1428 C C . GLY A 1 173 ? 9.894 1.138 10.141 1.00 41.12 173 GLY A C 1
ATOM 1429 O O . GLY A 1 173 ? 10.278 0.342 9.286 1.00 41.12 173 GLY A O 1
ATOM 1430 N N . CYS A 1 174 ? 8.737 1.793 10.017 1.00 37.34 174 CYS A N 1
ATOM 1431 C CA . CYS A 1 174 ? 7.881 1.730 8.836 1.00 37.34 174 CYS A CA 1
ATOM 1432 C C . CYS A 1 174 ? 8.462 2.605 7.702 1.00 37.34 174 CYS A C 1
ATOM 1434 O O . CYS A 1 174 ? 7.892 3.614 7.297 1.00 37.34 174 CYS A O 1
ATOM 1436 N N . ASN A 1 175 ? 9.645 2.236 7.202 1.00 48.16 175 ASN A N 1
ATOM 1437 C CA . ASN A 1 175 ? 10.322 2.903 6.081 1.00 48.16 175 ASN A CA 1
ATOM 1438 C C . ASN A 1 175 ? 9.938 2.328 4.710 1.00 48.16 175 ASN A C 1
ATOM 1440 O O . ASN A 1 175 ? 10.677 2.488 3.741 1.00 48.16 175 ASN A O 1
ATOM 1444 N N . ILE A 1 176 ? 8.791 1.660 4.598 1.00 44.97 176 ILE A N 1
ATOM 1445 C CA . ILE A 1 176 ? 8.297 1.145 3.323 1.00 44.97 176 ILE A CA 1
ATOM 1446 C C . ILE A 1 176 ? 6.799 1.413 3.275 1.00 44.97 176 ILE A C 1
ATOM 1448 O O . ILE A 1 176 ? 6.027 0.721 3.929 1.00 44.97 176 ILE A O 1
ATOM 1452 N N . THR A 1 177 ? 6.433 2.462 2.536 1.00 37.47 177 THR A N 1
ATOM 1453 C CA . THR A 1 177 ? 5.248 2.603 1.664 1.00 37.47 177 THR A CA 1
ATOM 1454 C C . THR A 1 177 ? 4.781 4.063 1.666 1.00 37.47 177 THR A C 1
ATOM 1456 O O . THR A 1 177 ? 4.347 4.600 2.677 1.00 37.47 177 THR A O 1
ATOM 1459 N N . GLY A 1 178 ? 4.939 4.711 0.504 1.00 47.41 178 GLY A N 1
ATOM 1460 C CA . GLY A 1 178 ? 4.257 5.932 0.060 1.00 47.41 178 GLY A CA 1
ATOM 1461 C C . GLY A 1 178 ? 4.230 7.150 0.998 1.00 47.41 178 GLY A C 1
ATOM 1462 O O . GLY A 1 178 ? 3.525 7.187 2.001 1.00 47.41 178 GLY A O 1
ATOM 1463 N N . THR A 1 179 ? 4.834 8.262 0.570 1.00 44.91 179 THR A N 1
ATOM 1464 C CA . THR A 1 179 ? 4.717 9.593 1.210 1.00 44.91 179 THR A CA 1
ATOM 1465 C C . THR A 1 179 ? 3.260 10.014 1.488 1.00 44.91 179 THR A C 1
ATOM 1467 O O . THR A 1 179 ? 2.989 10.724 2.455 1.00 44.91 179 THR A O 1
ATOM 1470 N N . ILE A 1 180 ? 2.315 9.531 0.671 1.00 43.50 180 ILE A N 1
ATOM 1471 C CA . ILE A 1 180 ? 0.868 9.763 0.797 1.00 43.50 180 ILE A CA 1
ATOM 1472 C C . ILE A 1 180 ? 0.260 8.927 1.935 1.00 43.50 180 ILE A C 1
ATOM 1474 O O . ILE A 1 180 ? -0.505 9.464 2.734 1.00 43.50 180 ILE A O 1
ATOM 1478 N N . GLN A 1 181 ? 0.643 7.654 2.077 1.00 44.62 181 GLN A N 1
ATOM 1479 C CA . GLN A 1 181 ? 0.155 6.783 3.152 1.00 44.62 181 GLN A CA 1
ATOM 1480 C C . GLN A 1 181 ? 0.634 7.279 4.521 1.00 44.62 181 GLN A C 1
ATOM 1482 O O . GLN A 1 181 ? -0.123 7.269 5.488 1.00 44.62 181 GLN A O 1
ATOM 1487 N N . ARG A 1 182 ? 1.842 7.853 4.591 1.00 48.94 182 ARG A N 1
ATOM 1488 C CA . ARG A 1 182 ? 2.333 8.532 5.797 1.00 48.94 182 ARG A CA 1
ATOM 1489 C C . ARG A 1 182 ? 1.486 9.755 6.168 1.00 48.94 182 ARG A C 1
ATOM 1491 O O . ARG A 1 182 ? 1.140 9.921 7.333 1.00 48.94 182 ARG A O 1
ATOM 1498 N N . GLN A 1 183 ? 1.127 10.609 5.207 1.00 45.09 183 GLN A N 1
ATOM 1499 C CA . GLN A 1 183 ? 0.281 11.787 5.461 1.00 45.09 183 GLN A CA 1
ATOM 1500 C C . GLN A 1 183 ? -1.138 11.401 5.894 1.00 45.09 183 GLN A C 1
ATOM 1502 O O . GLN A 1 183 ? -1.661 11.962 6.859 1.00 45.09 183 GLN A O 1
ATOM 1507 N N . VAL A 1 184 ? -1.735 10.422 5.213 1.00 51.34 184 VAL A N 1
ATOM 1508 C CA . VAL A 1 184 ? -3.064 9.894 5.536 1.00 51.34 184 VAL A CA 1
ATOM 1509 C C . VAL A 1 184 ? -3.035 9.217 6.909 1.00 51.34 184 VAL A C 1
ATOM 1511 O O . VAL A 1 184 ? -3.835 9.571 7.772 1.00 51.34 184 VAL A O 1
ATOM 1514 N N . GLY A 1 185 ? -2.052 8.357 7.179 1.00 52.28 185 GLY A N 1
ATOM 1515 C CA . GLY A 1 185 ? -1.852 7.708 8.476 1.00 52.28 185 GLY A CA 1
ATOM 1516 C C . GLY A 1 185 ? -1.656 8.699 9.627 1.00 52.28 185 GLY A C 1
ATOM 1517 O O . GLY A 1 185 ? -2.288 8.554 10.671 1.00 52.28 185 GLY A O 1
ATOM 1518 N N . ILE A 1 186 ? -0.871 9.767 9.434 1.00 56.38 186 ILE A N 1
ATOM 1519 C CA . ILE A 1 186 ? -0.717 10.850 10.426 1.00 56.38 186 ILE A CA 1
ATOM 1520 C C . ILE A 1 186 ? -2.048 11.578 10.660 1.00 56.38 186 ILE A C 1
ATOM 1522 O O . ILE A 1 186 ? -2.374 11.916 11.801 1.00 56.38 186 ILE A O 1
ATOM 1526 N N . HIS A 1 187 ? -2.831 11.824 9.608 1.00 52.16 187 HIS A N 1
ATOM 1527 C CA . HIS A 1 187 ? -4.128 12.485 9.727 1.00 52.16 187 HIS A CA 1
ATOM 1528 C C . HIS A 1 187 ? -5.135 11.622 10.498 1.00 52.16 187 HIS A C 1
ATOM 1530 O O . HIS A 1 187 ? -5.765 12.107 11.439 1.00 52.16 187 HIS A O 1
ATOM 1536 N N . TRP A 1 188 ? -5.229 10.333 10.169 1.00 49.53 188 TRP A N 1
ATOM 1537 C CA . TRP A 1 188 ? -6.066 9.371 10.888 1.00 49.53 188 TRP A CA 1
ATOM 1538 C C . TRP A 1 188 ? -5.606 9.170 12.329 1.00 49.53 188 TRP A C 1
ATOM 1540 O O . TRP A 1 188 ? -6.442 9.130 13.227 1.00 49.53 188 TRP A O 1
ATOM 1550 N N . TRP A 1 189 ? -4.298 9.143 12.585 1.00 49.47 189 TRP A N 1
ATOM 1551 C CA . TRP A 1 189 ? -3.746 9.114 13.939 1.00 49.47 189 TRP A CA 1
ATOM 1552 C C . TRP A 1 189 ? -4.144 10.357 14.741 1.00 49.47 189 TRP A C 1
ATOM 1554 O O . TRP A 1 189 ? -4.576 10.261 15.889 1.00 49.47 189 TRP A O 1
ATOM 1564 N N . LYS A 1 190 ? -4.077 11.542 14.128 1.00 52.19 190 LYS A N 1
ATOM 1565 C CA . LYS A 1 190 ? -4.505 12.794 14.760 1.00 52.19 190 LYS A CA 1
ATOM 1566 C C . LYS A 1 190 ? -6.008 12.795 15.052 1.00 52.19 190 LYS A C 1
ATOM 1568 O O . LYS A 1 190 ? -6.401 13.223 16.140 1.00 52.19 190 LYS A O 1
ATOM 1573 N N . LEU A 1 191 ? -6.828 12.287 14.128 1.00 54.69 191 LEU A N 1
ATOM 1574 C CA . LEU A 1 191 ? -8.278 12.131 14.290 1.00 54.69 191 LEU A CA 1
ATOM 1575 C C . LEU A 1 191 ? -8.615 11.124 15.402 1.00 54.69 191 LEU A C 1
ATOM 1577 O O . LEU A 1 191 ? -9.490 11.369 16.231 1.00 54.69 191 LEU A O 1
ATOM 1581 N N . PHE A 1 192 ? -7.875 10.017 15.467 1.00 51.72 192 PHE A N 1
ATOM 1582 C CA . PHE A 1 192 ? -7.972 9.005 16.516 1.00 51.72 192 PHE A CA 1
ATOM 1583 C C . PHE A 1 192 ? -7.637 9.592 17.893 1.00 51.72 192 PHE A C 1
ATOM 1585 O O . PHE A 1 192 ? -8.395 9.416 18.844 1.00 51.72 192 PHE A O 1
ATOM 1592 N N . LEU A 1 193 ? -6.554 10.368 18.004 1.00 51.25 193 LEU A N 1
ATOM 1593 C CA . LEU A 1 193 ? -6.176 11.028 19.257 1.00 51.25 193 LEU A CA 1
ATOM 1594 C C . LEU A 1 193 ? -7.204 12.076 19.708 1.00 51.25 193 LEU A C 1
ATOM 1596 O O . LEU A 1 193 ? -7.502 12.160 20.899 1.00 51.25 193 LEU A O 1
ATOM 1600 N N . THR A 1 194 ? -7.772 12.846 18.772 1.00 55.28 194 THR A N 1
ATOM 1601 C CA . THR A 1 194 ? -8.803 13.856 19.085 1.00 55.28 194 THR A CA 1
ATOM 1602 C C . THR A 1 194 ? -10.134 13.222 19.481 1.00 55.28 194 THR A C 1
ATOM 1604 O O . THR A 1 194 ? -10.734 13.642 20.464 1.00 55.28 194 THR A O 1
ATOM 1607 N N . THR A 1 195 ? -10.579 12.173 18.789 1.00 49.62 195 THR A N 1
ATOM 1608 C CA . THR A 1 195 ? -11.790 11.417 19.174 1.00 49.62 195 THR A CA 1
ATOM 1609 C C . THR A 1 195 ? -11.612 10.638 20.478 1.00 49.62 195 THR A C 1
ATOM 1611 O O . THR A 1 195 ? -12.574 10.389 21.213 1.00 49.62 195 THR A O 1
ATOM 1614 N N . MET A 1 196 ? -10.380 10.264 20.818 1.00 44.53 196 MET A N 1
ATOM 1615 C CA . MET A 1 196 ? -10.092 9.582 22.070 1.00 44.53 196 MET A CA 1
ATOM 1616 C C . MET A 1 196 ? -9.989 10.516 23.296 1.00 44.53 196 MET A C 1
ATOM 1618 O O . MET A 1 196 ? -10.006 9.985 24.406 1.00 44.53 196 MET A O 1
ATOM 1622 N N . ASP A 1 197 ? -9.993 11.848 23.144 1.00 44.19 197 ASP A N 1
ATOM 1623 C CA . ASP A 1 197 ? -9.893 12.842 24.240 1.00 44.19 197 ASP A CA 1
ATOM 1624 C C . ASP A 1 197 ? -8.799 12.491 25.271 1.00 44.19 197 ASP A C 1
ATOM 1626 O O . ASP A 1 197 ? -8.996 12.506 26.490 1.00 44.19 197 ASP A O 1
ATOM 1630 N N . TRP A 1 198 ? -7.621 12.091 24.779 1.00 42.09 198 TRP A N 1
ATOM 1631 C CA . TRP A 1 198 ? -6.459 11.918 25.645 1.00 42.09 198 TRP A CA 1
ATOM 1632 C C . TRP A 1 198 ? -5.976 13.302 26.058 1.00 42.09 198 TRP A C 1
ATOM 1634 O O . TRP A 1 198 ? -5.305 13.990 25.288 1.00 42.09 198 TRP A O 1
ATOM 1644 N N . LYS A 1 199 ? -6.285 13.714 27.293 1.00 35.47 199 LYS A N 1
ATOM 1645 C CA . LYS A 1 199 ? -5.570 14.837 27.903 1.00 35.47 199 LYS A CA 1
ATOM 1646 C C . LYS A 1 199 ? -4.070 14.546 27.800 1.00 35.47 199 LYS A C 1
ATOM 1648 O O . LYS A 1 199 ? -3.661 13.445 28.183 1.00 35.47 199 LYS A O 1
ATOM 1653 N N . PRO A 1 200 ? -3.253 15.495 27.309 1.00 34.88 200 PRO A N 1
ATOM 1654 C CA . PRO A 1 200 ? -1.816 15.304 27.280 1.00 34.88 200 PRO A CA 1
ATOM 1655 C C . PRO A 1 200 ? -1.371 14.989 28.704 1.00 34.88 200 PRO A C 1
ATOM 1657 O O . PRO A 1 200 ? -1.652 15.744 29.640 1.00 34.88 200 PRO A O 1
ATOM 1660 N N . ILE A 1 201 ? -0.731 13.833 28.868 1.00 36.66 201 ILE A N 1
ATOM 1661 C CA . ILE A 1 201 ? -0.052 13.473 30.105 1.00 36.66 201 ILE A CA 1
ATOM 1662 C C . ILE A 1 201 ? 0.912 14.631 30.365 1.00 36.66 201 ILE A C 1
ATOM 1664 O O . ILE A 1 201 ? 1.823 14.860 29.569 1.00 36.66 201 ILE A O 1
ATOM 1668 N N . LYS A 1 202 ? 0.670 15.416 31.423 1.00 31.58 202 LYS A N 1
ATOM 1669 C CA . LYS A 1 202 ? 1.599 16.458 31.870 1.00 31.58 202 LYS A CA 1
ATOM 1670 C C . LYS A 1 202 ? 2.858 15.760 32.373 1.00 31.58 202 LYS A C 1
ATOM 1672 O O . LYS A 1 202 ? 3.013 15.530 33.565 1.00 31.58 202 LYS A O 1
ATOM 1677 N N . LEU A 1 203 ? 3.737 15.387 31.454 1.00 35.06 203 LEU A N 1
ATOM 1678 C CA . LEU A 1 203 ? 5.088 14.982 31.778 1.00 35.06 203 LEU A CA 1
ATOM 1679 C C . LEU A 1 203 ? 5.906 16.269 31.895 1.00 35.06 203 LEU A C 1
ATOM 1681 O O . LEU A 1 203 ? 6.140 16.957 30.903 1.00 35.06 203 LEU A O 1
ATOM 1685 N N . GLN A 1 204 ? 6.329 16.605 33.113 1.00 31.31 204 GLN A N 1
ATOM 1686 C CA . GLN A 1 204 ? 7.458 17.507 33.333 1.00 31.31 204 GLN A CA 1
ATOM 1687 C C . GLN A 1 204 ? 8.712 16.808 32.791 1.00 31.31 204 GLN A C 1
ATOM 1689 O O . GLN A 1 204 ? 9.444 16.150 33.518 1.00 31.31 204 GLN A O 1
ATOM 1694 N N . SER A 1 205 ? 8.928 16.887 31.482 1.00 31.77 205 SER A N 1
ATOM 1695 C CA . SER A 1 205 ? 10.186 16.494 30.856 1.00 31.77 205 SER A CA 1
ATOM 1696 C C . SER A 1 205 ? 10.541 17.530 29.788 1.00 31.77 205 SER A C 1
ATOM 1698 O O . SER A 1 205 ? 9.645 17.994 29.080 1.00 31.77 205 SER A O 1
ATOM 1700 N N . PRO A 1 206 ? 11.819 17.912 29.647 1.00 27.73 206 PRO A N 1
ATOM 1701 C CA . PRO A 1 206 ? 12.236 19.020 28.784 1.00 27.73 206 PRO A CA 1
ATOM 1702 C C . PRO A 1 206 ? 12.104 18.730 27.275 1.00 27.73 206 PRO A C 1
ATOM 1704 O O . PRO A 1 206 ? 12.416 19.588 26.457 1.00 27.73 206 PRO A O 1
ATOM 1707 N N . PHE A 1 207 ? 11.608 17.555 26.876 1.00 32.84 207 PHE A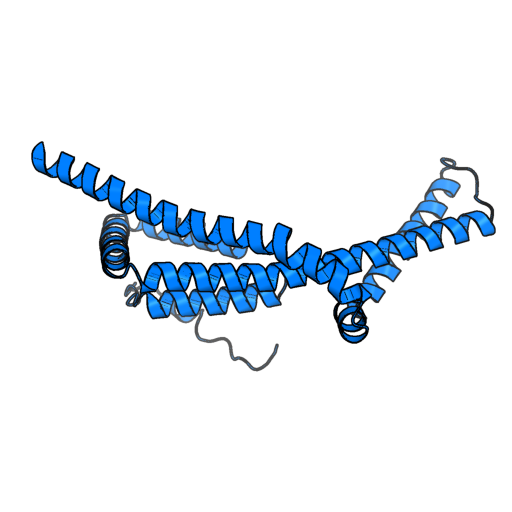 N 1
ATOM 1708 C CA . PHE A 1 207 ? 11.502 17.148 25.471 1.00 32.84 207 PHE A CA 1
ATOM 1709 C C . PHE A 1 207 ? 10.183 17.542 24.785 1.00 32.84 207 PHE A C 1
ATOM 1711 O O . PHE A 1 207 ? 10.025 17.326 23.584 1.00 32.84 207 PHE A O 1
ATOM 1718 N N . SER A 1 208 ? 9.248 18.176 25.500 1.00 28.31 208 SER A N 1
ATOM 1719 C CA . SER A 1 208 ? 7.956 18.604 24.942 1.00 28.31 208 SER A CA 1
ATOM 1720 C C . SER A 1 208 ? 8.032 19.799 23.979 1.00 28.31 208 SER A C 1
ATOM 1722 O O . SER A 1 208 ? 7.008 20.183 23.422 1.00 28.31 208 SER A O 1
ATOM 1724 N N . PHE A 1 209 ? 9.211 20.390 23.760 1.00 29.64 209 PHE A N 1
ATOM 1725 C CA . PHE A 1 209 ? 9.366 21.588 22.924 1.00 29.64 209 PHE A CA 1
ATOM 1726 C C . PHE A 1 209 ? 9.817 21.325 21.479 1.00 29.64 209 PHE A C 1
ATOM 1728 O O . PHE A 1 209 ? 9.617 22.180 20.622 1.00 29.64 209 PHE A O 1
ATOM 1735 N N . VAL A 1 210 ? 10.371 20.150 21.161 1.00 31.19 210 VAL A N 1
ATOM 1736 C CA . VAL A 1 210 ? 11.017 19.932 19.847 1.00 31.19 210 VAL A CA 1
ATOM 1737 C C . VAL A 1 210 ? 10.015 19.598 18.731 1.00 31.19 210 VAL A C 1
ATOM 1739 O O . VAL A 1 210 ? 10.256 19.906 17.569 1.00 31.19 210 VAL A O 1
ATOM 1742 N N . TRP A 1 211 ? 8.844 19.048 19.059 1.00 30.00 211 TRP A N 1
ATOM 1743 C CA . TRP A 1 211 ? 7.855 18.630 18.053 1.00 30.00 211 TRP A CA 1
ATOM 1744 C C . TRP A 1 211 ? 6.931 19.748 17.546 1.00 30.00 211 TRP A C 1
ATOM 1746 O O . TRP A 1 211 ? 6.223 19.542 16.564 1.00 30.00 211 TRP A O 1
ATOM 1756 N N . PHE A 1 212 ? 6.912 20.920 18.190 1.00 29.02 212 PHE A N 1
ATOM 1757 C CA . PHE A 1 212 ? 5.913 21.965 17.912 1.00 29.02 212 PHE A CA 1
ATOM 1758 C C . PHE A 1 212 ? 6.456 23.193 17.156 1.00 29.02 212 PHE A C 1
ATOM 1760 O O . PHE A 1 212 ? 5.703 24.135 16.922 1.00 29.02 212 PHE A O 1
ATOM 1767 N N . GLN A 1 213 ? 7.737 23.202 16.764 1.00 25.08 213 GLN A N 1
ATOM 1768 C CA . GLN A 1 213 ? 8.419 24.406 16.258 1.00 25.08 213 GLN A CA 1
ATOM 1769 C C . GLN A 1 213 ? 9.132 24.265 14.899 1.00 25.08 213 GLN A C 1
ATOM 1771 O O . GLN A 1 213 ? 10.041 25.039 14.610 1.00 25.08 213 GLN A O 1
ATOM 1776 N N . LEU A 1 214 ? 8.713 23.350 14.019 1.00 27.12 214 LEU A N 1
ATOM 1777 C CA . LEU A 1 214 ? 9.174 23.383 12.623 1.00 27.12 214 LEU A CA 1
ATOM 1778 C C . LEU A 1 214 ? 8.165 24.144 11.737 1.00 27.12 214 LEU A C 1
ATOM 1780 O O . LEU A 1 214 ? 7.007 23.728 11.650 1.00 27.12 214 LEU A O 1
ATOM 1784 N N . PRO A 1 215 ? 8.562 25.273 11.113 1.00 27.41 215 PRO A N 1
ATOM 1785 C CA . PRO A 1 215 ? 7.677 26.079 10.282 1.00 27.41 215 PRO A CA 1
ATOM 1786 C C . PRO A 1 215 ? 7.373 25.385 8.946 1.00 27.41 215 PRO A C 1
ATOM 1788 O O . PRO A 1 215 ? 8.267 24.947 8.225 1.00 27.41 215 PRO A O 1
ATOM 1791 N N . TRP A 1 216 ? 6.083 25.324 8.618 1.00 36.25 216 TRP A N 1
ATOM 1792 C CA . TRP A 1 216 ? 5.482 24.713 7.426 1.00 36.25 216 TRP A CA 1
ATOM 1793 C C . TRP A 1 216 ? 5.680 25.539 6.144 1.00 36.25 216 TRP A C 1
ATOM 1795 O O . TRP A 1 216 ? 4.713 25.820 5.440 1.00 36.25 216 TRP A O 1
ATOM 1805 N N . THR A 1 217 ? 6.897 25.991 5.846 1.00 33.19 217 THR A N 1
ATOM 1806 C CA . THR A 1 217 ? 7.131 26.833 4.654 1.00 33.19 217 THR A CA 1
ATOM 1807 C C . THR A 1 217 ? 8.166 26.314 3.672 1.00 33.19 217 THR A C 1
ATOM 1809 O O . THR A 1 217 ? 8.404 26.985 2.678 1.00 33.19 217 THR A O 1
ATOM 1812 N N . TYR A 1 218 ? 8.732 25.122 3.863 1.00 34.84 218 TYR A N 1
ATOM 1813 C CA . TYR A 1 218 ? 9.589 24.510 2.843 1.00 34.84 218 TYR A CA 1
ATOM 1814 C C . TYR A 1 218 ? 9.444 22.986 2.853 1.00 34.84 218 TYR A C 1
ATOM 1816 O O . TYR A 1 218 ? 10.242 22.310 3.494 1.00 34.84 218 TYR A O 1
ATOM 1824 N N . LEU A 1 219 ? 8.402 22.472 2.191 1.00 34.28 219 LEU A N 1
ATOM 1825 C CA . LEU A 1 219 ? 8.290 21.127 1.602 1.00 34.28 219 LEU A CA 1
ATOM 1826 C C . LEU A 1 219 ? 7.040 21.065 0.717 1.00 34.28 219 LEU A C 1
ATOM 1828 O O . LEU A 1 219 ? 5.960 21.452 1.217 1.00 34.28 219 LEU A O 1
#

Solvent-accessible surface area (backbone atoms only — not comparable to full-atom values): 12398 Å² total; per-residue (Å²): 110,80,64,58,54,51,50,50,51,54,53,46,52,55,50,50,52,51,52,50,47,61,50,50,50,24,52,53,50,21,53,47,36,25,65,74,44,35,48,61,46,48,61,57,42,36,75,72,32,69,69,51,34,60,72,39,40,77,46,76,72,54,50,56,50,51,53,51,54,52,51,49,52,56,49,47,56,54,48,38,36,75,73,66,76,42,80,80,69,52,73,68,57,49,53,49,54,53,50,52,51,54,51,51,53,50,52,50,50,29,49,52,42,49,50,56,52,23,48,56,54,16,52,50,49,22,53,50,46,42,49,51,53,48,66,77,36,48,73,61,50,52,50,50,52,54,52,49,52,52,50,61,66,71,42,52,76,67,52,51,54,50,51,52,51,54,54,48,47,60,65,63,65,63,80,77,74,58,80,62,55,51,53,51,51,53,50,52,50,52,50,49,49,59,77,62,67,67,73,78,79,87,66,95,53,92,71,79,62,73,85,80,70,77,79,94,81,84,134

InterPro domains:
  IPR004282 Chloroplast envelope membrane protein, CemA [PF03040] (11-173)
  IPR004282 Chloroplast envelope membrane protein, CemA [PTHR33650] (1-173)

Sequence (219 aa):
MLFEDRVFLYASTKSAKFLALLIVVPWVLDLLVHDYVMMPFLDRYVEKVPLAAEMLDVRRSQKIQMIKDLNIEKARFRFEVEIGKSPPLSDEEFWSELREKAVELRDEWRLENRQAFANIWSDMVYGVALFLLMYFNQSKVAMIKFTGYKLLNNISDSGKAFLIILVSDILLGCNITGTIQRQVGIHWWKLFLTTMDWKPIKLQSPFSFVWFQLPWTYL

pLDDT: mean 73.36, std 20.84, range [25.08, 96.19]

Radius of gyration: 25.9 Å; Cα contacts (8 Å, |Δi|>4): 80; chains: 1; bounding box: 55×43×80 Å

Organism: Aegilops tauschii subsp. strangulata (NCBI:txid200361)

Nearest PDB structures (foldseek):
  3zx6-assembly1_B  TM=2.728E-01  e=7.430E+00  Archaeoglobus fulgidus DSM 4304
  3ja6-assembly1_H  TM=2.596E-01  e=8.748E+00  Escherichia coli

Mean predicted aligned error: 13.81 Å